Protein AF-A0A351IZ65-F1 (afdb_monomer_lite)

Structure (mmCIF, N/CA/C/O backbone):
data_AF-A0A351IZ65-F1
#
_entry.id   AF-A0A351IZ65-F1
#
loop_
_atom_site.group_PDB
_atom_site.id
_atom_site.type_symbol
_atom_site.label_atom_id
_atom_site.label_alt_id
_atom_site.label_comp_id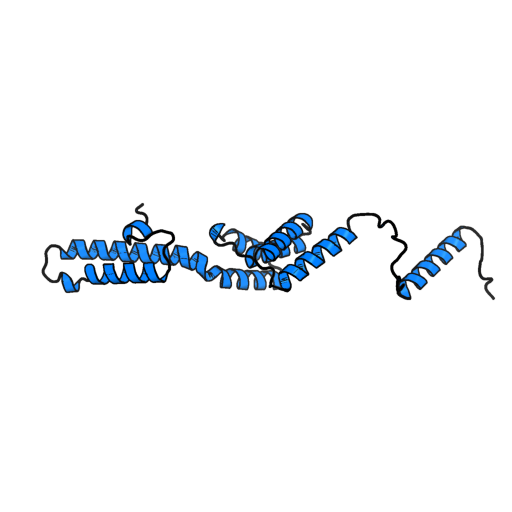
_atom_site.label_asym_id
_atom_site.label_entity_id
_atom_site.label_seq_id
_atom_site.pdbx_PDB_ins_code
_atom_site.Cartn_x
_atom_site.Cartn_y
_atom_site.Cartn_z
_atom_site.occupancy
_atom_site.B_iso_or_equiv
_atom_site.auth_seq_id
_atom_site.auth_comp_id
_atom_site.auth_asym_id
_atom_site.auth_atom_id
_atom_site.pdbx_PDB_model_num
ATOM 1 N N . MET A 1 1 ? -28.164 1.071 5.308 1.00 58.69 1 MET A N 1
ATOM 2 C CA . MET A 1 1 ? -26.928 0.943 6.106 1.00 58.69 1 MET A CA 1
ATOM 3 C C . MET A 1 1 ? -26.580 2.342 6.587 1.00 58.69 1 MET A C 1
ATOM 5 O O . MET A 1 1 ? -26.565 3.239 5.752 1.00 58.69 1 MET A O 1
ATOM 9 N N . LYS A 1 2 ? -26.486 2.576 7.900 1.00 72.94 2 LYS A N 1
ATOM 10 C CA . LYS A 1 2 ? -26.134 3.903 8.432 1.00 72.94 2 LYS A CA 1
ATOM 11 C C . LYS A 1 2 ? -24.621 4.066 8.311 1.00 72.94 2 LYS A C 1
ATOM 13 O O . LYS A 1 2 ? -23.901 3.125 8.615 1.00 72.94 2 LYS A O 1
ATOM 18 N N . ASP A 1 3 ? -24.169 5.223 7.850 1.00 84.38 3 ASP A N 1
ATOM 19 C CA . ASP A 1 3 ? -22.743 5.527 7.767 1.00 84.38 3 ASP A CA 1
ATOM 20 C C . ASP A 1 3 ? -22.138 5.605 9.187 1.00 84.38 3 ASP A C 1
ATOM 22 O O . ASP A 1 3 ? -22.638 6.383 10.010 1.00 84.38 3 ASP A O 1
ATOM 26 N N . PRO A 1 4 ? -21.102 4.810 9.514 1.00 86.69 4 PRO A N 1
ATOM 27 C CA . PRO A 1 4 ? -20.544 4.769 10.861 1.00 86.69 4 PRO A CA 1
ATOM 28 C C . PRO A 1 4 ? -19.899 6.100 11.281 1.00 86.69 4 PRO A C 1
ATOM 30 O O . PRO A 1 4 ? -19.959 6.458 12.461 1.00 86.69 4 PRO A O 1
ATOM 33 N N . TYR A 1 5 ? -19.372 6.891 10.338 1.00 88.31 5 TYR A N 1
ATOM 34 C CA . TYR A 1 5 ? -18.850 8.236 10.624 1.00 88.31 5 TYR A CA 1
ATOM 35 C C . TYR A 1 5 ? -19.972 9.186 11.054 1.00 88.31 5 TYR A C 1
ATOM 37 O O . TYR A 1 5 ? -19.851 9.896 12.057 1.00 88.31 5 TYR A O 1
ATOM 45 N N . SER A 1 6 ? -21.115 9.106 10.370 1.00 88.75 6 SER A N 1
ATOM 46 C CA . SER A 1 6 ? -22.331 9.841 10.724 1.00 88.75 6 SER A CA 1
ATOM 47 C C . SER A 1 6 ? -22.903 9.444 12.095 1.00 88.75 6 SER A C 1
ATOM 49 O O . SER A 1 6 ? -23.423 10.307 12.801 1.00 88.75 6 SER A O 1
ATOM 51 N N . ILE A 1 7 ? -22.784 8.175 12.519 1.00 89.62 7 ILE A N 1
ATOM 52 C CA . ILE A 1 7 ? -23.225 7.717 13.858 1.00 89.62 7 ILE A CA 1
ATOM 53 C C . ILE A 1 7 ? -22.379 8.352 14.969 1.00 89.62 7 ILE A C 1
ATOM 55 O O . ILE A 1 7 ? -22.912 8.765 16.001 1.00 89.62 7 ILE A O 1
ATOM 59 N N . LEU A 1 8 ? -21.067 8.449 14.754 1.00 88.25 8 LEU A N 1
ATOM 60 C CA . LEU A 1 8 ? -20.137 9.087 15.689 1.00 88.25 8 LEU A CA 1
ATOM 61 C C . LEU A 1 8 ? -20.136 10.621 15.584 1.00 88.25 8 LEU A C 1
ATOM 63 O O . LEU A 1 8 ? -19.574 11.286 16.453 1.00 88.25 8 LEU A O 1
ATOM 67 N N . GLY A 1 9 ? -20.779 11.184 14.556 1.00 88.88 9 GLY A N 1
ATOM 68 C CA . GLY A 1 9 ? -20.842 12.626 14.316 1.00 88.88 9 GLY A CA 1
ATOM 69 C C . GLY A 1 9 ? -19.500 13.225 13.897 1.00 88.88 9 GLY A C 1
ATOM 70 O O . GLY A 1 9 ? -19.220 14.382 14.203 1.00 88.88 9 GLY A O 1
ATOM 71 N N . VAL A 1 10 ? -18.654 12.432 13.240 1.00 90.50 10 VAL A N 1
ATOM 72 C CA . VAL A 1 10 ? -17.312 12.828 12.799 1.00 90.50 10 VAL A CA 1
ATOM 73 C C . VAL A 1 10 ? -17.220 12.789 11.279 1.00 90.50 10 VAL A C 1
ATOM 75 O O . VAL A 1 10 ? -17.935 12.039 10.623 1.00 90.50 10 VAL A O 1
ATOM 78 N N . SER A 1 11 ? -16.323 13.597 10.714 1.00 86.38 11 SER A N 1
ATOM 79 C CA . SER A 1 11 ? -16.009 13.516 9.285 1.00 86.38 11 SER A CA 1
ATOM 80 C C . SER A 1 11 ? -15.281 12.196 8.966 1.00 86.38 11 SER A C 1
ATOM 82 O O . SER A 1 11 ? -14.477 11.749 9.793 1.00 86.38 11 SER A O 1
ATOM 84 N N . PRO A 1 12 ? -15.469 11.606 7.769 1.00 79.94 12 PRO A N 1
ATOM 85 C CA . PRO A 1 12 ? -14.620 10.524 7.258 1.00 79.94 12 PRO A CA 1
ATOM 86 C C . PRO A 1 12 ? -13.117 10.845 7.318 1.00 79.94 12 PRO A C 1
ATOM 88 O O . PRO A 1 12 ? -12.299 9.958 7.585 1.00 79.94 12 PRO A O 1
ATOM 91 N N . ASP A 1 13 ? -12.775 12.127 7.165 1.00 78.50 13 ASP A N 1
ATOM 92 C CA . ASP A 1 13 ? -11.404 12.652 7.175 1.00 78.50 13 ASP A CA 1
ATOM 93 C C . ASP A 1 13 ? -10.865 12.969 8.586 1.00 78.50 13 ASP A C 1
ATOM 95 O O . ASP A 1 13 ? -9.735 13.432 8.730 1.00 78.50 13 ASP A O 1
ATOM 99 N N . ALA A 1 14 ? -11.656 12.768 9.649 1.00 83.88 14 ALA A N 1
ATOM 100 C CA . ALA A 1 14 ? -11.262 13.124 11.018 1.00 83.88 14 ALA A CA 1
ATOM 101 C C . ALA A 1 14 ? -10.028 12.332 11.492 1.00 83.88 14 ALA A C 1
ATOM 103 O O . ALA A 1 14 ? -9.863 11.174 11.125 1.00 83.88 14 ALA A O 1
ATOM 104 N N . SER A 1 15 ? -9.165 12.878 12.350 1.00 82.75 15 SER A N 1
ATOM 105 C CA . SER A 1 15 ? -8.007 12.110 12.841 1.00 82.75 15 SER A CA 1
ATOM 106 C C . SER A 1 15 ? -8.434 10.948 13.757 1.00 82.75 15 SER A C 1
ATOM 108 O O . SER A 1 15 ? -9.524 10.960 14.328 1.00 82.75 15 SER A O 1
ATOM 110 N N . ASP A 1 16 ? -7.587 9.929 13.939 1.00 81.56 16 ASP A N 1
ATOM 111 C CA . ASP A 1 16 ? -7.881 8.822 14.871 1.00 81.56 16 ASP A CA 1
ATOM 112 C C . ASP A 1 16 ? -8.098 9.300 16.312 1.00 81.56 16 ASP A C 1
ATOM 114 O O . ASP A 1 16 ? -8.866 8.697 17.071 1.00 81.56 16 ASP A O 1
ATOM 118 N N . GLU A 1 17 ? -7.445 10.398 16.695 1.00 83.19 17 GLU A N 1
ATOM 119 C CA . GLU A 1 17 ? -7.659 11.033 17.991 1.00 83.19 17 GLU A CA 1
ATOM 120 C C . GLU A 1 17 ? -9.056 11.641 18.105 1.00 83.19 17 GLU A C 1
ATOM 122 O O . GLU A 1 17 ? -9.702 11.488 19.146 1.00 83.19 17 GLU A O 1
ATOM 127 N N . ASP A 1 18 ? -9.543 12.287 17.046 1.00 87.88 18 ASP A N 1
ATOM 128 C CA . ASP A 1 18 ? -10.872 12.902 17.021 1.00 87.88 18 ASP A CA 1
ATOM 129 C C . ASP A 1 18 ? -11.971 11.843 17.092 1.00 87.88 18 ASP A C 1
ATOM 131 O O . ASP A 1 18 ? -12.928 11.996 17.853 1.00 87.88 18 ASP A O 1
ATOM 135 N N . ILE A 1 19 ? -11.792 10.714 16.399 1.00 89.31 19 ILE A N 1
ATOM 136 C CA . ILE A 1 19 ? -12.725 9.581 16.469 1.00 89.31 19 ILE A CA 1
ATOM 137 C C . ILE A 1 19 ? -12.755 8.985 17.878 1.00 89.31 19 ILE A C 1
ATOM 139 O O . ILE A 1 19 ? -13.831 8.755 18.433 1.00 89.31 19 ILE A O 1
ATOM 143 N N . LYS A 1 20 ? -11.589 8.799 18.512 1.00 89.12 20 LYS A N 1
ATOM 144 C CA . LYS A 1 20 ? -11.510 8.337 19.909 1.00 89.12 20 LYS A CA 1
ATOM 145 C C . LYS A 1 20 ? -12.145 9.327 20.886 1.00 89.12 20 LYS A C 1
ATOM 147 O O . LYS A 1 20 ? -12.800 8.901 21.839 1.00 89.12 20 LYS A O 1
ATOM 152 N N . LYS A 1 21 ? -11.965 10.635 20.680 1.00 92.69 21 LYS A N 1
ATOM 153 C CA . LYS A 1 21 ? -12.596 11.680 21.504 1.00 92.69 21 LYS A CA 1
ATOM 154 C C . LYS A 1 21 ? -14.117 11.660 21.358 1.00 92.69 21 LYS A C 1
ATOM 156 O O . LYS A 1 21 ? -14.805 11.647 22.379 1.00 92.69 21 LYS A O 1
ATOM 161 N N . ALA A 1 22 ? -14.630 11.601 20.130 1.00 92.50 22 ALA A N 1
ATOM 162 C CA . ALA A 1 22 ? -16.063 11.539 19.849 1.00 92.50 22 ALA A CA 1
ATOM 163 C C . ALA A 1 22 ? -16.707 10.288 20.464 1.00 92.50 22 ALA A C 1
ATOM 165 O O . ALA A 1 22 ? -17.699 10.396 21.187 1.00 92.50 22 ALA A O 1
ATOM 166 N N . TYR A 1 23 ? -16.079 9.121 20.287 1.00 93.06 23 TYR A N 1
ATOM 167 C CA . TYR A 1 23 ? -16.509 7.870 20.912 1.00 93.06 23 TYR A CA 1
ATOM 168 C C . TYR A 1 23 ? -16.588 7.987 22.440 1.00 93.06 23 TYR A C 1
ATOM 170 O O . TYR A 1 23 ? -17.621 7.685 23.033 1.00 93.06 23 TYR A O 1
ATOM 178 N N . ARG A 1 24 ? -15.536 8.497 23.098 1.00 91.44 24 ARG A N 1
ATOM 179 C CA . ARG A 1 24 ? -15.518 8.676 24.564 1.00 91.44 24 ARG A CA 1
ATOM 180 C C . ARG A 1 24 ? -16.598 9.644 25.049 1.00 91.44 24 ARG A C 1
ATOM 182 O O . ARG A 1 24 ? -17.201 9.405 26.095 1.00 91.44 24 ARG A O 1
ATOM 189 N N . ALA A 1 25 ? -16.845 10.723 24.308 1.00 92.12 25 ALA A N 1
ATOM 190 C CA . ALA A 1 25 ? -17.884 11.694 24.640 1.00 92.12 25 ALA A CA 1
ATOM 191 C C . ALA A 1 25 ? -19.287 11.071 24.558 1.00 92.12 25 ALA A C 1
ATOM 193 O O . ALA A 1 25 ? -20.094 11.239 25.475 1.00 92.12 25 ALA A O 1
ATOM 194 N N . LEU A 1 26 ? -19.555 10.303 23.500 1.00 90.44 26 LEU A N 1
ATOM 195 C CA . LEU A 1 26 ? -20.824 9.606 23.301 1.00 90.44 26 LEU A CA 1
ATOM 196 C C . LEU A 1 26 ? -21.015 8.462 24.307 1.00 90.44 26 LEU A C 1
ATOM 198 O O . LEU A 1 26 ? -22.081 8.362 24.911 1.00 90.44 26 LEU A O 1
ATOM 202 N N . ALA A 1 27 ? -19.976 7.673 24.581 1.00 89.19 27 ALA A N 1
ATOM 203 C CA . ALA A 1 27 ? -20.019 6.605 25.577 1.00 89.19 27 ALA A CA 1
ATOM 204 C C . ALA A 1 27 ? -20.299 7.146 26.988 1.00 89.19 27 ALA A C 1
ATOM 206 O O . ALA A 1 27 ? -21.115 6.592 27.720 1.00 89.19 27 ALA A O 1
ATOM 207 N N . LYS A 1 28 ? -19.694 8.279 27.367 1.00 89.25 2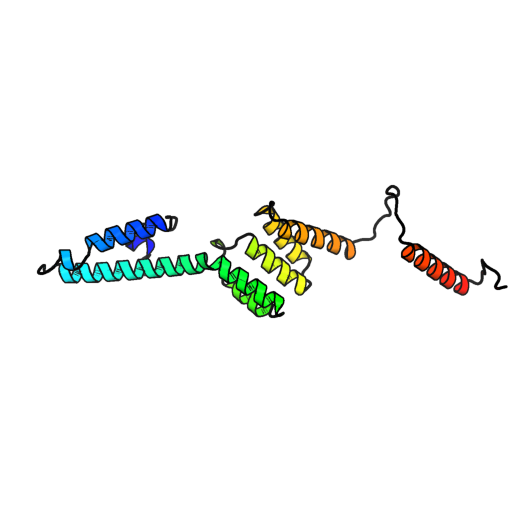8 LYS A N 1
ATOM 208 C CA . LYS A 1 28 ? -19.995 8.937 28.648 1.00 89.25 28 LYS A CA 1
ATOM 209 C C . LYS A 1 28 ? -21.438 9.446 28.706 1.00 89.25 28 LYS A C 1
ATOM 211 O O . LYS A 1 28 ? -22.051 9.410 29.770 1.00 89.25 28 LYS A O 1
ATOM 216 N N . LYS A 1 29 ? -21.978 9.919 27.579 1.00 86.56 29 LYS A N 1
ATOM 217 C CA . LYS A 1 29 ? -23.352 10.423 27.484 1.00 86.56 29 LYS A CA 1
ATOM 218 C C . LYS A 1 29 ? -24.379 9.305 27.647 1.00 86.56 29 LYS A C 1
ATOM 220 O O . LYS A 1 29 ? -25.304 9.480 28.427 1.00 86.56 29 LYS A O 1
ATOM 225 N N . TYR A 1 30 ? -24.187 8.174 26.968 1.00 86.88 30 TYR A N 1
ATOM 226 C CA . TYR A 1 30 ? -25.119 7.037 26.948 1.00 86.88 30 TYR A CA 1
ATOM 227 C C . TYR A 1 30 ? -24.771 5.921 27.949 1.00 86.88 30 TYR A C 1
ATOM 229 O O . TYR A 1 30 ? -25.280 4.809 27.838 1.00 86.88 30 TYR A O 1
ATOM 237 N N . HIS A 1 31 ? -23.897 6.186 28.924 1.00 82.12 31 HIS A N 1
ATOM 238 C CA . HIS A 1 31 ? -23.468 5.175 29.890 1.00 82.12 31 HIS A CA 1
ATOM 239 C C . HIS A 1 31 ? -24.663 4.648 30.713 1.00 82.12 31 HIS A C 1
ATOM 241 O O . HIS A 1 31 ? -25.422 5.464 31.242 1.00 82.12 31 HIS A O 1
ATOM 247 N N . PRO A 1 32 ? -24.823 3.320 30.892 1.00 79.25 32 PRO A N 1
ATOM 248 C CA . PRO A 1 32 ? -25.988 2.734 31.569 1.00 79.25 32 PRO A CA 1
ATOM 249 C C . PRO A 1 32 ? -26.163 3.215 33.016 1.00 79.25 32 PRO A C 1
ATOM 251 O O . PRO A 1 32 ? -27.283 3.274 33.519 1.00 79.25 32 PRO A O 1
ATOM 254 N N . ASP A 1 33 ? -25.075 3.622 33.675 1.00 83.12 33 ASP A N 1
ATOM 255 C CA . ASP A 1 33 ? -25.120 4.176 35.035 1.00 83.12 33 ASP A CA 1
ATOM 256 C C . ASP A 1 33 ? -25.845 5.535 35.108 1.00 83.12 33 ASP A C 1
ATOM 258 O O . ASP A 1 33 ? -26.510 5.814 36.100 1.00 83.12 33 ASP A O 1
ATOM 262 N N . ASN A 1 34 ? -25.832 6.333 34.029 1.00 79.81 34 ASN A N 1
ATOM 263 C CA . ASN A 1 34 ? -26.556 7.612 33.973 1.00 79.81 34 ASN A CA 1
ATOM 264 C C . ASN A 1 34 ? -28.080 7.435 33.823 1.00 79.81 34 ASN A C 1
ATOM 266 O O . ASN A 1 34 ? -28.824 8.398 33.997 1.00 79.81 34 ASN A O 1
ATOM 270 N N . TYR A 1 35 ? -28.549 6.229 33.479 1.00 78.88 35 TYR A N 1
ATOM 271 C CA . TYR A 1 35 ? -29.957 5.944 33.169 1.00 78.88 35 TYR A CA 1
ATOM 272 C C . TYR A 1 35 ? -30.570 4.860 34.065 1.00 78.88 35 TYR A C 1
ATOM 274 O O . TYR A 1 35 ? -31.641 4.329 33.759 1.00 78.88 35 TYR A O 1
ATOM 282 N N . ARG A 1 36 ? -29.930 4.537 35.196 1.00 73.94 36 ARG A N 1
ATOM 283 C CA . ARG A 1 36 ? -30.468 3.588 36.179 1.00 73.94 36 ARG A CA 1
ATOM 284 C C . ARG A 1 36 ? -31.843 4.037 36.681 1.00 73.94 36 ARG A C 1
ATOM 286 O O . ARG A 1 36 ? -31.979 5.103 37.269 1.00 73.94 36 ARG A O 1
ATOM 293 N N . GLY A 1 37 ? -32.859 3.202 36.454 1.00 72.88 37 GLY A N 1
ATOM 294 C CA . GLY A 1 37 ? -34.241 3.463 36.876 1.00 72.88 37 GLY A CA 1
ATOM 295 C C . GLY A 1 37 ? -35.024 4.430 35.978 1.00 72.88 37 GLY A C 1
ATOM 296 O O . GLY A 1 37 ? -36.119 4.838 36.352 1.00 72.88 37 GLY A O 1
ATOM 297 N N . ASN A 1 38 ? -34.493 4.798 34.807 1.00 77.75 38 ASN A N 1
ATOM 298 C CA . ASN A 1 38 ? -35.171 5.666 33.848 1.00 77.75 38 ASN A CA 1
ATOM 299 C C . ASN A 1 38 ? -35.791 4.824 32.710 1.00 77.75 38 ASN A C 1
ATOM 301 O O . ASN A 1 38 ? -35.089 3.975 32.159 1.00 77.75 38 ASN A O 1
ATOM 305 N N . PRO A 1 39 ? -37.052 5.062 32.295 1.00 76.38 39 PRO A N 1
ATOM 306 C CA . PRO A 1 39 ? -37.652 4.390 31.133 1.00 76.38 39 PRO A CA 1
ATOM 307 C C . PRO A 1 39 ? -36.875 4.609 29.822 1.00 76.38 39 PRO A C 1
ATOM 309 O O . PRO A 1 39 ? -37.028 3.842 28.880 1.00 76.38 39 PRO A O 1
ATOM 312 N N . LEU A 1 40 ? -35.999 5.618 29.759 1.00 78.88 40 LEU A N 1
ATOM 313 C CA . LEU A 1 40 ? -35.103 5.860 28.622 1.00 78.88 40 LEU A CA 1
ATOM 314 C C . LEU A 1 40 ? -33.834 4.982 28.623 1.00 78.88 40 LEU A C 1
ATOM 316 O O . LEU A 1 40 ? -33.022 5.091 27.704 1.00 78.88 40 LEU A O 1
ATOM 320 N N . GLY A 1 41 ? -33.641 4.128 29.634 1.00 78.94 41 GLY A N 1
ATOM 321 C CA . GLY A 1 41 ? -32.459 3.270 29.760 1.00 78.94 41 GLY A CA 1
ATOM 322 C C . GLY A 1 41 ? -32.304 2.259 28.622 1.00 78.94 41 GLY A C 1
ATOM 323 O O . GLY A 1 41 ? -31.187 2.040 28.157 1.00 78.94 41 GLY A O 1
ATOM 324 N N . GLU A 1 42 ? -33.407 1.701 28.115 1.00 81.12 42 GLU A N 1
ATOM 325 C CA . GLU A 1 42 ? -33.378 0.788 26.960 1.00 81.12 42 GLU A CA 1
ATOM 326 C C . GLU A 1 42 ? -32.883 1.496 25.693 1.00 81.12 42 GLU A C 1
ATOM 328 O O . GLU A 1 42 ? -31.996 0.999 25.001 1.00 81.12 42 GLU A O 1
ATOM 333 N N . LEU A 1 43 ? -33.368 2.716 25.450 1.00 83.44 43 LEU A N 1
ATOM 334 C CA . LEU A 1 43 ? -32.999 3.517 24.283 1.00 83.44 43 LEU A CA 1
ATOM 335 C C . LEU A 1 43 ? -31.545 4.012 24.360 1.00 83.44 43 LEU A C 1
ATOM 337 O O . LEU A 1 43 ? -30.854 4.106 23.344 1.00 83.44 43 LEU A O 1
ATOM 341 N N . ALA A 1 44 ? -31.047 4.291 25.569 1.00 83.25 44 ALA A N 1
ATOM 342 C CA . ALA A 1 44 ? -29.634 4.589 25.794 1.00 83.25 44 ALA A CA 1
ATOM 343 C C . ALA A 1 44 ? -28.736 3.372 25.509 1.00 83.25 44 ALA A C 1
ATOM 345 O O . ALA A 1 44 ? -27.655 3.534 24.941 1.00 83.25 44 ALA A O 1
ATOM 346 N N . ASN A 1 45 ? -29.192 2.163 25.847 1.00 85.94 45 ASN A N 1
ATOM 347 C CA . ASN A 1 45 ? -28.458 0.927 25.586 1.00 85.94 45 ASN A CA 1
ATOM 348 C C . ASN A 1 45 ? -28.380 0.612 24.082 1.00 85.94 45 ASN A C 1
ATOM 350 O O . ASN A 1 45 ? -27.292 0.340 23.575 1.00 85.94 45 ASN A O 1
ATOM 354 N N . GLU A 1 46 ? -29.488 0.739 23.343 1.00 87.88 46 GLU A N 1
ATOM 355 C CA . GLU A 1 46 ? -29.477 0.623 21.874 1.00 87.88 46 GLU A CA 1
ATOM 356 C C . GLU A 1 46 ? -28.523 1.636 21.234 1.00 87.88 46 GLU A C 1
ATOM 358 O O . GLU A 1 46 ? -27.713 1.284 20.377 1.00 87.88 46 GLU A O 1
ATOM 363 N N . LYS A 1 47 ? -28.559 2.897 21.686 1.00 87.00 47 LYS A N 1
ATOM 364 C CA . LYS A 1 47 ? -27.646 3.933 21.187 1.00 87.00 47 LYS A CA 1
ATOM 365 C C . LYS A 1 47 ? -26.188 3.599 21.467 1.00 87.00 47 LYS A C 1
ATOM 367 O O . LYS A 1 47 ? -25.353 3.772 20.584 1.00 87.00 47 LYS A O 1
ATOM 372 N N . MET A 1 48 ? -25.880 3.101 22.662 1.00 88.06 48 MET A N 1
ATOM 373 C CA . MET A 1 48 ? -24.534 2.652 23.011 1.00 88.06 48 MET A CA 1
ATOM 374 C C . MET A 1 48 ? -24.074 1.501 22.105 1.00 88.06 48 MET A C 1
ATOM 376 O O . MET A 1 48 ? -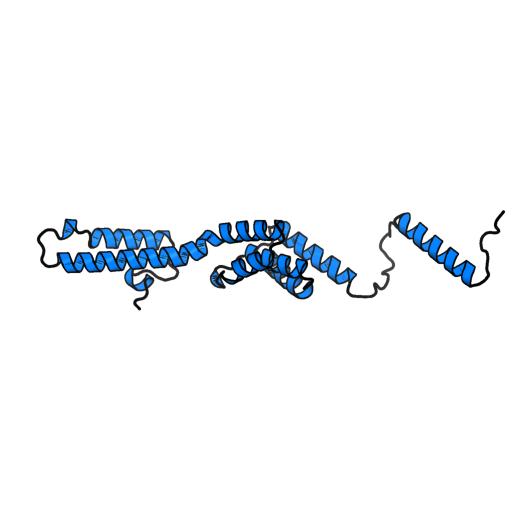22.938 1.514 21.635 1.00 88.06 48 MET A O 1
ATOM 380 N N . GLN A 1 49 ? -24.948 0.534 21.814 1.00 89.56 49 GLN A N 1
ATOM 381 C CA . GLN A 1 49 ? -24.634 -0.551 20.882 1.00 89.56 49 GLN A CA 1
ATOM 382 C C . GLN A 1 49 ? -24.349 -0.029 19.468 1.00 89.56 49 GLN A C 1
ATOM 384 O O . GLN A 1 49 ? -23.345 -0.434 18.882 1.00 89.56 49 GLN A O 1
ATOM 389 N N . GLU A 1 50 ? -25.156 0.905 18.947 1.00 90.94 50 GLU A N 1
ATOM 390 C CA . GLU A 1 50 ? -24.904 1.550 17.646 1.00 90.94 50 GLU A CA 1
ATOM 391 C C . GLU A 1 50 ? -23.542 2.270 17.624 1.00 90.94 50 GLU A C 1
ATOM 393 O O . GLU A 1 50 ? -22.792 2.143 16.658 1.00 90.94 50 GLU A O 1
ATOM 398 N N . ILE A 1 51 ? -23.200 3.003 18.690 1.00 91.56 51 ILE A N 1
ATOM 399 C CA . ILE A 1 51 ? -21.928 3.736 18.806 1.00 91.56 51 ILE A CA 1
ATOM 400 C C . ILE A 1 51 ? -20.735 2.773 18.822 1.00 91.56 51 ILE A C 1
ATOM 402 O O . ILE A 1 51 ? -19.741 3.021 18.137 1.00 91.56 51 ILE A O 1
ATOM 406 N N . ASN A 1 52 ? -20.831 1.679 19.581 1.00 90.69 52 ASN A N 1
ATOM 407 C CA . ASN A 1 52 ? -19.777 0.667 19.658 1.00 90.69 52 ASN A CA 1
ATOM 408 C C . ASN A 1 52 ? -19.566 -0.011 18.302 1.00 90.69 52 ASN A C 1
ATOM 410 O O . ASN A 1 52 ? -18.433 -0.103 17.838 1.00 90.69 52 ASN A O 1
ATOM 414 N N . GLN A 1 53 ? -20.651 -0.413 17.631 1.00 91.38 53 GLN A N 1
ATOM 415 C CA . GLN A 1 53 ? -20.578 -1.014 16.297 1.00 91.38 53 GLN A CA 1
ATOM 416 C C . GLN A 1 53 ? -19.954 -0.057 15.277 1.00 91.38 53 GLN A C 1
ATOM 418 O O . GLN A 1 53 ? -19.058 -0.460 14.539 1.00 91.38 53 GLN A O 1
ATOM 423 N N . ALA A 1 54 ? -20.369 1.213 15.274 1.00 90.75 54 ALA A N 1
ATOM 424 C CA . ALA A 1 54 ? -19.812 2.222 14.378 1.00 90.75 54 ALA A CA 1
ATOM 425 C C . ALA A 1 54 ? -18.316 2.458 14.628 1.00 90.75 54 ALA A C 1
ATOM 427 O O . ALA A 1 54 ? -17.534 2.552 13.683 1.00 90.75 54 ALA A O 1
ATOM 428 N N . TYR A 1 55 ? -17.898 2.526 15.895 1.00 89.94 55 TYR A N 1
ATOM 429 C CA . TYR A 1 55 ? -16.490 2.688 16.250 1.00 89.94 55 TYR A CA 1
ATOM 430 C C . TYR A 1 55 ? -15.654 1.479 15.828 1.00 89.94 55 TYR A C 1
ATOM 432 O O . TYR A 1 55 ? -14.592 1.664 15.235 1.00 89.94 55 TYR A O 1
ATOM 440 N N . ASP A 1 56 ? -16.141 0.261 16.062 1.00 88.00 56 ASP A N 1
ATOM 441 C CA . ASP A 1 56 ? -15.465 -0.968 15.640 1.00 88.00 56 ASP A CA 1
ATOM 442 C C . ASP A 1 56 ? -15.361 -1.070 14.114 1.00 88.00 56 ASP A C 1
ATOM 444 O O . ASP A 1 56 ? -14.336 -1.503 13.587 1.00 88.00 56 ASP A O 1
ATOM 448 N N . GLU A 1 57 ? -16.396 -0.653 13.384 1.00 87.75 57 GLU A N 1
ATOM 449 C CA . GLU A 1 57 ? -16.401 -0.637 11.922 1.00 87.75 57 GLU A CA 1
ATOM 450 C C . GLU A 1 57 ? -15.396 0.381 11.372 1.00 87.75 57 GLU A C 1
ATOM 452 O O . GLU A 1 57 ? -14.569 0.028 10.531 1.00 87.75 57 GLU A O 1
ATOM 457 N N . ILE A 1 58 ? -15.359 1.600 11.920 1.00 85.38 58 ILE A N 1
ATOM 458 C CA . ILE A 1 58 ? -14.330 2.592 11.574 1.00 85.38 58 ILE A CA 1
ATOM 459 C C . ILE A 1 58 ? -12.941 2.083 11.935 1.00 85.38 58 ILE A C 1
ATOM 461 O O . ILE A 1 58 ? -12.018 2.225 11.137 1.00 85.38 58 ILE A O 1
ATOM 465 N N . GLN A 1 59 ? -12.763 1.492 13.117 1.00 82.94 59 GLN A N 1
ATOM 466 C CA . GLN A 1 59 ? -11.480 0.927 13.513 1.00 82.94 59 GLN A CA 1
ATOM 467 C C . GLN A 1 59 ? -11.065 -0.190 12.563 1.00 82.94 59 GLN A C 1
ATOM 469 O O . GLN A 1 59 ? -9.897 -0.233 12.214 1.00 82.94 59 GLN A O 1
ATOM 474 N N . LYS A 1 60 ? -11.966 -1.045 12.070 1.00 78.69 60 LYS A N 1
ATOM 475 C CA . LYS A 1 60 ? -11.647 -2.048 11.036 1.00 78.69 60 LYS A CA 1
ATOM 476 C C . LYS A 1 60 ? -11.278 -1.408 9.704 1.00 78.69 60 LYS A C 1
ATOM 478 O O . LYS A 1 60 ? -10.266 -1.787 9.130 1.00 78.69 60 LYS A O 1
ATOM 483 N N . ILE A 1 61 ? -12.035 -0.415 9.242 1.00 77.12 61 ILE A N 1
ATOM 484 C CA . ILE A 1 61 ? -11.745 0.321 7.999 1.00 77.12 61 ILE A CA 1
ATOM 485 C C . ILE A 1 61 ? -10.369 0.996 8.088 1.00 77.12 61 ILE A C 1
ATOM 487 O O . ILE A 1 61 ? -9.577 0.944 7.148 1.00 77.12 61 ILE A O 1
ATOM 491 N N . ARG A 1 62 ? -10.057 1.593 9.241 1.00 74.50 62 ARG A N 1
ATOM 492 C CA . ARG A 1 62 ? -8.801 2.309 9.472 1.00 74.50 62 ARG A CA 1
ATOM 493 C C . ARG A 1 62 ? -7.634 1.410 9.819 1.00 74.50 62 ARG A C 1
ATOM 495 O O . ARG A 1 62 ? -6.543 1.689 9.359 1.00 74.50 62 ARG A O 1
ATOM 502 N N . SER A 1 63 ? -7.833 0.326 10.559 1.00 60.22 63 SER A N 1
ATOM 503 C CA . SER A 1 63 ? -6.790 -0.670 10.851 1.00 60.22 63 SER A CA 1
ATOM 504 C C . SER A 1 63 ? -6.476 -1.539 9.637 1.00 60.22 63 SER A C 1
ATOM 506 O O . SER A 1 63 ? -5.311 -1.860 9.432 1.00 60.22 63 SER A O 1
ATOM 508 N N . ALA A 1 64 ? -7.448 -1.799 8.756 1.00 53.84 64 ALA A N 1
ATOM 509 C CA . ALA A 1 64 ? -7.178 -2.323 7.418 1.00 53.84 64 ALA A CA 1
ATOM 510 C C . ALA A 1 64 ? -6.282 -1.373 6.594 1.00 53.84 64 ALA A C 1
ATOM 512 O O . ALA A 1 64 ? -5.546 -1.833 5.727 1.00 53.84 64 ALA A O 1
ATOM 513 N N . GLY A 1 65 ? -6.287 -0.066 6.896 1.00 48.16 65 GLY A N 1
ATOM 514 C CA . GLY A 1 65 ? -5.309 0.901 6.380 1.00 48.16 65 GLY A CA 1
ATOM 515 C C . GLY A 1 65 ? -4.058 1.115 7.232 1.00 48.16 65 GLY A C 1
ATOM 516 O O . GLY A 1 65 ? -3.021 1.502 6.699 1.00 48.16 65 GLY A O 1
ATOM 517 N N . GLY A 1 66 ? -4.130 0.847 8.534 1.00 47.47 66 GLY A N 1
ATOM 518 C CA . GLY A 1 66 ? -3.078 1.069 9.527 1.00 47.47 66 GLY A CA 1
ATOM 519 C C . GLY A 1 66 ? -2.083 -0.083 9.646 1.00 47.47 66 GLY A C 1
ATOM 520 O O . GLY A 1 66 ? -0.960 0.136 10.086 1.00 47.47 66 GLY A O 1
ATOM 521 N N . ASP A 1 67 ? -2.444 -1.282 9.182 1.00 57.00 67 ASP A N 1
ATOM 522 C CA . ASP A 1 67 ? -1.504 -2.391 8.987 1.00 57.00 67 ASP A CA 1
ATOM 523 C C . ASP A 1 67 ? -0.885 -2.390 7.580 1.00 57.00 67 ASP A C 1
ATOM 525 O O . ASP A 1 67 ? -0.336 -3.387 7.128 1.00 57.00 67 ASP A O 1
ATOM 529 N N . THR A 1 68 ? -0.926 -1.274 6.846 1.00 62.28 68 THR A N 1
ATOM 530 C CA . THR A 1 68 ? -0.189 -1.178 5.575 1.00 62.28 68 THR A CA 1
ATOM 531 C C . THR A 1 68 ? 1.296 -1.495 5.777 1.00 62.28 68 THR A C 1
ATOM 533 O O . THR A 1 68 ? 1.877 -2.228 4.984 1.00 62.28 68 THR A O 1
ATOM 536 N N . GLY A 1 69 ? 1.896 -1.062 6.892 1.00 66.56 69 GLY A N 1
ATOM 537 C CA . GLY A 1 69 ? 3.272 -1.420 7.256 1.00 66.56 69 GLY A CA 1
ATOM 538 C C . GLY A 1 69 ? 3.506 -2.930 7.436 1.00 66.56 69 GLY A C 1
ATOM 539 O O . GLY A 1 69 ? 4.512 -3.457 6.948 1.00 66.56 69 GLY A O 1
ATOM 540 N N . GLY A 1 70 ? 2.584 -3.651 8.085 1.00 78.88 70 GLY A N 1
ATOM 541 C CA . GLY A 1 70 ? 2.675 -5.106 8.249 1.00 78.88 70 GLY A CA 1
ATOM 542 C C . GLY A 1 70 ? 2.380 -5.863 6.955 1.00 78.88 70 GLY A C 1
ATOM 543 O O . GLY A 1 70 ? 3.087 -6.819 6.630 1.00 78.88 70 GLY A O 1
ATOM 544 N N . VAL A 1 71 ? 1.430 -5.376 6.154 1.00 84.19 71 VAL A N 1
ATOM 545 C CA . VAL A 1 71 ? 1.135 -5.842 4.790 1.00 84.19 71 VAL A CA 1
ATOM 546 C C . VAL A 1 71 ? 2.392 -5.755 3.919 1.00 84.19 71 VAL A C 1
ATOM 548 O O . VAL A 1 71 ? 2.788 -6.754 3.321 1.00 84.19 71 VAL A O 1
ATOM 551 N N . TYR A 1 72 ? 3.094 -4.618 3.907 1.00 87.50 72 TYR A N 1
ATOM 552 C CA . TYR A 1 72 ? 4.337 -4.460 3.141 1.00 87.50 72 TYR A CA 1
ATOM 553 C C . TYR A 1 72 ? 5.468 -5.345 3.664 1.00 87.50 72 TYR A C 1
ATOM 555 O O . TYR A 1 72 ? 6.186 -5.964 2.878 1.00 87.50 72 TYR A O 1
ATOM 563 N N . THR A 1 73 ? 5.596 -5.472 4.985 1.00 88.25 73 THR A N 1
ATOM 564 C CA . THR A 1 73 ? 6.589 -6.364 5.602 1.00 88.25 73 THR A CA 1
ATOM 565 C C . THR A 1 73 ? 6.348 -7.813 5.180 1.00 88.25 73 THR A C 1
ATOM 567 O O . THR A 1 73 ? 7.265 -8.497 4.725 1.00 88.25 73 THR A O 1
ATOM 570 N N . ARG A 1 74 ? 5.093 -8.264 5.233 1.00 88.69 7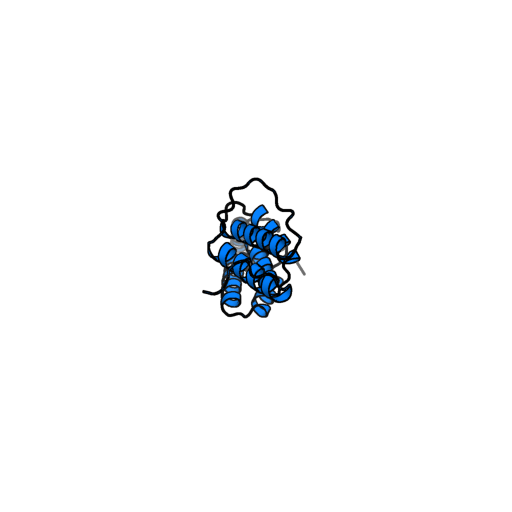4 ARG A N 1
ATOM 571 C CA . ARG A 1 74 ? 4.694 -9.603 4.804 1.00 88.69 74 ARG A CA 1
ATOM 572 C C . ARG A 1 74 ? 4.879 -9.802 3.300 1.00 88.69 74 ARG A C 1
ATOM 574 O O . ARG A 1 74 ? 5.361 -10.858 2.896 1.00 88.69 74 ARG A O 1
ATOM 581 N N . ALA A 1 75 ? 4.566 -8.799 2.478 1.00 90.88 75 ALA A N 1
ATOM 582 C CA . ALA A 1 75 ? 4.826 -8.824 1.040 1.00 90.88 75 ALA A CA 1
ATOM 583 C C . ALA A 1 75 ? 6.324 -9.011 0.742 1.00 90.88 75 ALA A C 1
ATOM 585 O O . ALA A 1 75 ? 6.679 -9.882 -0.051 1.00 90.88 75 ALA A O 1
ATOM 586 N N . ARG A 1 76 ? 7.215 -8.284 1.436 1.00 91.31 76 ARG A N 1
ATOM 587 C CA . ARG A 1 76 ? 8.676 -8.450 1.311 1.00 91.31 76 ARG A CA 1
ATOM 588 C C . ARG A 1 76 ? 9.125 -9.873 1.658 1.00 91.31 76 ARG A C 1
ATOM 590 O O . ARG A 1 76 ? 9.909 -10.459 0.914 1.00 91.31 76 ARG A O 1
ATOM 597 N N . THR A 1 77 ? 8.607 -10.459 2.738 1.00 91.88 77 THR A N 1
ATOM 598 C CA . THR A 1 77 ? 8.915 -11.851 3.118 1.00 91.88 77 THR A CA 1
ATOM 599 C C . THR A 1 77 ? 8.416 -12.861 2.076 1.00 91.88 77 THR A C 1
ATOM 601 O O . THR A 1 77 ? 9.116 -13.818 1.735 1.00 91.88 77 THR A O 1
ATOM 604 N N . LEU A 1 78 ? 7.220 -12.649 1.520 1.00 92.38 78 LEU A N 1
ATOM 605 C CA . LEU A 1 78 ? 6.678 -13.495 0.451 1.00 92.38 78 LEU A CA 1
ATOM 606 C C . LEU A 1 78 ? 7.530 -13.414 -0.823 1.00 92.38 78 LEU A C 1
ATOM 608 O O . LEU A 1 78 ? 7.784 -14.434 -1.458 1.00 92.38 78 LEU A O 1
ATOM 612 N N . MET A 1 79 ? 8.052 -12.234 -1.155 1.00 91.25 79 MET A N 1
ATOM 613 C CA . MET A 1 79 ? 8.973 -12.069 -2.281 1.00 91.25 79 MET A CA 1
ATOM 614 C C . MET A 1 79 ? 10.311 -12.777 -2.051 1.00 91.25 79 MET A C 1
ATOM 616 O O . MET A 1 79 ? 10.793 -13.460 -2.948 1.00 91.25 79 MET A O 1
ATOM 620 N N . GLN A 1 80 ? 10.883 -12.680 -0.846 1.00 88.88 80 GLN A N 1
ATOM 621 C CA . GLN A 1 80 ? 12.122 -13.390 -0.490 1.00 88.88 80 GLN A CA 1
ATOM 622 C C . GLN A 1 80 ? 11.974 -14.915 -0.563 1.00 88.88 80 GLN A C 1
ATOM 624 O O . GLN A 1 80 ? 12.935 -15.613 -0.866 1.00 88.88 80 GLN A O 1
ATOM 629 N N . SER A 1 81 ? 10.770 -15.430 -0.317 1.00 92.50 81 SER A N 1
ATOM 630 C CA . SER A 1 81 ? 10.451 -16.857 -0.448 1.00 92.50 81 SER A CA 1
ATOM 631 C C . SER A 1 81 ? 10.020 -17.270 -1.864 1.00 92.50 81 SER A C 1
ATOM 633 O O . SER A 1 81 ? 9.656 -18.425 -2.071 1.00 92.50 81 SER A O 1
ATOM 635 N N . GLY A 1 82 ? 10.047 -16.355 -2.842 1.00 90.69 82 GLY A N 1
ATOM 636 C CA . GLY A 1 82 ? 9.668 -16.619 -4.237 1.00 90.69 82 GLY A CA 1
ATOM 637 C C . GLY A 1 82 ? 8.157 -16.718 -4.487 1.00 90.69 82 GLY A C 1
ATOM 638 O O . GLY A 1 82 ? 7.727 -16.988 -5.607 1.00 90.69 82 GLY A O 1
ATOM 639 N N . ARG A 1 83 ? 7.317 -16.466 -3.477 1.00 93.69 83 ARG A N 1
ATOM 640 C CA . ARG A 1 83 ? 5.848 -16.576 -3.544 1.00 93.69 83 ARG A CA 1
ATOM 641 C C . ARG A 1 83 ? 5.219 -15.286 -4.077 1.00 93.69 83 ARG A C 1
ATOM 643 O O . ARG A 1 83 ? 4.401 -14.643 -3.419 1.00 93.69 83 ARG A O 1
ATOM 650 N N . LEU A 1 84 ? 5.606 -14.903 -5.294 1.00 92.06 84 LEU A N 1
ATOM 651 C CA . LEU A 1 84 ? 5.241 -13.616 -5.902 1.00 92.06 84 LEU A CA 1
ATOM 652 C C . LEU A 1 84 ? 3.732 -13.446 -6.126 1.00 92.06 84 LEU A C 1
ATOM 654 O O . LEU A 1 84 ? 3.221 -12.340 -5.983 1.00 92.06 84 LEU A O 1
ATOM 658 N N . GLY A 1 85 ? 3.009 -14.522 -6.453 1.00 92.31 85 GLY A N 1
ATOM 659 C CA . GLY A 1 85 ? 1.554 -14.460 -6.655 1.00 92.31 85 GLY A CA 1
ATOM 660 C C . GLY A 1 85 ? 0.787 -14.106 -5.377 1.00 92.31 85 GLY A C 1
ATOM 661 O O . GLY A 1 85 ? -0.154 -13.315 -5.406 1.00 92.31 85 GLY A O 1
ATOM 662 N N . GLU A 1 86 ? 1.227 -14.630 -4.232 1.00 91.31 86 GLU A N 1
ATOM 663 C CA . GLU A 1 86 ? 0.617 -14.311 -2.938 1.00 91.31 86 GLU A CA 1
ATOM 664 C C . GLU A 1 86 ? 0.966 -12.900 -2.476 1.00 91.31 86 GLU A C 1
ATOM 666 O O . GLU A 1 86 ? 0.102 -12.200 -1.948 1.00 91.31 86 GLU A O 1
ATOM 671 N N . ALA A 1 87 ? 2.210 -12.467 -2.711 1.00 91.94 87 ALA A N 1
ATOM 672 C CA . ALA A 1 87 ? 2.619 -11.089 -2.458 1.00 91.94 87 ALA A CA 1
ATOM 673 C C . ALA A 1 87 ? 1.763 -10.107 -3.269 1.00 91.94 87 ALA A C 1
ATOM 675 O O . ALA A 1 87 ? 1.293 -9.111 -2.729 1.00 91.94 87 ALA A O 1
ATOM 676 N N . GLU A 1 88 ? 1.511 -10.412 -4.543 1.00 91.31 88 GLU A N 1
ATOM 677 C CA . GLU A 1 88 ? 0.667 -9.580 -5.393 1.00 91.31 88 GLU A CA 1
ATOM 678 C C . GLU A 1 88 ? -0.780 -9.539 -4.909 1.00 91.31 88 GLU A C 1
ATOM 680 O O . GLU A 1 88 ? -1.332 -8.454 -4.750 1.00 91.31 88 GLU A O 1
ATOM 685 N N . THR A 1 89 ? -1.358 -10.704 -4.606 1.00 91.12 89 THR A N 1
ATOM 686 C CA . THR A 1 89 ? -2.728 -10.795 -4.091 1.00 91.12 89 THR A CA 1
ATOM 687 C C . THR A 1 89 ? -2.867 -9.918 -2.853 1.00 91.12 89 THR A C 1
ATOM 689 O O . THR A 1 89 ? -3.788 -9.117 -2.754 1.00 91.12 89 THR A O 1
ATOM 692 N N . LEU A 1 90 ? -1.916 -10.001 -1.924 1.00 89.31 90 LEU A N 1
ATOM 693 C CA . LEU A 1 90 ? -1.910 -9.206 -0.702 1.00 89.31 90 LEU A CA 1
ATOM 694 C C . LEU A 1 90 ? -1.822 -7.692 -0.978 1.00 89.31 90 LEU A C 1
ATOM 696 O O . LEU A 1 90 ? -2.479 -6.913 -0.291 1.00 89.31 90 LEU A O 1
ATOM 700 N N . LEU A 1 91 ? -1.076 -7.275 -2.003 1.00 89.12 91 LEU A N 1
ATOM 701 C CA . LEU A 1 91 ? -0.996 -5.875 -2.429 1.00 89.12 91 LEU A CA 1
ATOM 702 C C . LEU A 1 91 ? -2.253 -5.393 -3.170 1.00 89.12 91 LEU A C 1
ATOM 704 O O . LEU A 1 91 ? -2.592 -4.216 -3.062 1.00 89.12 91 LEU A O 1
ATOM 708 N N . ASP A 1 92 ? -2.958 -6.261 -3.893 1.00 88.69 92 ASP A N 1
ATOM 709 C CA . ASP A 1 92 ? -4.168 -5.895 -4.645 1.00 88.69 92 ASP A CA 1
ATOM 710 C C . ASP A 1 92 ? -5.367 -5.604 -3.739 1.00 88.69 92 ASP A C 1
ATOM 712 O O . ASP A 1 92 ? -6.227 -4.795 -4.086 1.00 88.69 92 ASP A O 1
ATOM 716 N N . HIS A 1 93 ? -5.389 -6.193 -2.541 1.00 85.50 93 HIS A N 1
ATOM 717 C CA . HIS A 1 93 ? -6.387 -5.877 -1.517 1.00 85.50 93 HIS A CA 1
ATOM 718 C C . HIS A 1 93 ? -6.172 -4.491 -0.883 1.00 85.50 93 HIS A C 1
ATOM 720 O O . HIS A 1 93 ? -7.057 -3.991 -0.188 1.00 85.50 93 HIS A O 1
ATOM 726 N N . VAL A 1 94 ? -5.023 -3.845 -1.120 1.00 83.31 94 VAL A N 1
ATOM 727 C CA . VAL A 1 94 ? -4.750 -2.496 -0.611 1.00 83.31 94 VAL A CA 1
ATOM 728 C C . VAL A 1 94 ? -5.523 -1.467 -1.437 1.00 83.31 94 VAL A C 1
ATOM 730 O O . VAL A 1 94 ? -5.321 -1.309 -2.648 1.00 83.31 94 VAL A O 1
ATOM 733 N N . SER A 1 95 ? -6.403 -0.731 -0.755 1.00 76.81 95 SER A N 1
ATOM 734 C CA . SER A 1 95 ? -7.224 0.313 -1.370 1.00 76.81 95 SER A CA 1
ATOM 735 C C . SER A 1 95 ? -6.371 1.445 -1.958 1.00 76.81 95 SER A C 1
ATOM 737 O O . SER A 1 95 ? -5.274 1.732 -1.480 1.00 76.81 95 SER A O 1
ATOM 739 N N . ALA A 1 96 ? -6.875 2.118 -2.999 1.00 76.81 96 ALA A N 1
ATOM 740 C CA . ALA A 1 96 ? -6.129 3.154 -3.719 1.00 76.81 96 ALA A CA 1
ATOM 741 C C . ALA A 1 96 ? -5.675 4.326 -2.829 1.00 76.81 96 ALA A C 1
ATOM 743 O O . ALA A 1 96 ? -4.604 4.881 -3.057 1.00 76.81 96 ALA A O 1
ATOM 744 N N . THR A 1 97 ? -6.452 4.668 -1.798 1.00 73.00 97 THR A N 1
ATOM 745 C CA . THR A 1 97 ? -6.139 5.742 -0.842 1.00 73.00 97 THR A CA 1
ATOM 746 C C . THR A 1 97 ? -5.027 5.369 0.139 1.00 73.00 97 THR A C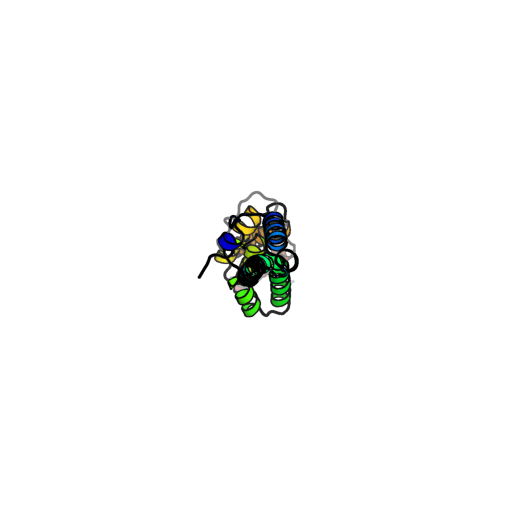 1
ATOM 748 O O . THR A 1 97 ? -4.420 6.251 0.736 1.00 73.00 97 THR A O 1
ATOM 751 N N . MET A 1 98 ? -4.729 4.076 0.288 1.00 73.06 98 MET A N 1
ATOM 752 C CA . MET A 1 98 ? -3.723 3.542 1.214 1.00 73.06 98 MET A CA 1
ATOM 753 C C . MET A 1 98 ? -2.393 3.200 0.521 1.00 73.06 98 MET A C 1
ATOM 755 O O . MET A 1 98 ? -1.451 2.748 1.174 1.00 73.06 98 MET A O 1
ATOM 759 N N . ARG A 1 99 ? -2.294 3.403 -0.801 1.00 85.06 99 ARG A N 1
ATOM 760 C CA . ARG A 1 99 ? -1.087 3.099 -1.585 1.00 85.06 99 ARG A CA 1
ATOM 761 C C . ARG A 1 99 ? -0.005 4.142 -1.324 1.00 85.06 99 ARG A C 1
ATOM 763 O O . ARG A 1 99 ? -0.075 5.268 -1.809 1.00 85.06 99 ARG A O 1
ATOM 770 N N . THR A 1 100 ? 1.014 3.743 -0.574 1.00 88.62 100 THR A N 1
ATOM 771 C CA . THR A 1 100 ? 2.197 4.562 -0.273 1.00 88.62 100 THR A CA 1
ATOM 772 C C . THR A 1 100 ? 3.339 4.275 -1.254 1.00 88.62 100 THR A C 1
ATOM 774 O O . THR A 1 100 ? 3.214 3.428 -2.139 1.00 88.62 100 THR A O 1
ATOM 777 N N . ALA A 1 101 ? 4.478 4.964 -1.108 1.00 90.38 101 ALA A N 1
ATOM 778 C CA . ALA A 1 101 ? 5.659 4.759 -1.964 1.00 90.38 101 ALA A CA 1
ATOM 779 C C . ALA A 1 101 ? 6.160 3.312 -1.932 1.00 90.38 101 ALA A C 1
ATOM 781 O O . ALA A 1 101 ? 6.556 2.765 -2.960 1.00 90.38 101 ALA A O 1
ATOM 782 N N . GLU A 1 102 ? 6.033 2.677 -0.770 1.00 90.12 102 GLU A N 1
ATOM 783 C CA . GLU A 1 102 ? 6.369 1.276 -0.548 1.00 90.12 102 GLU A CA 1
ATOM 784 C C . GLU A 1 102 ? 5.508 0.334 -1.406 1.00 90.12 102 GLU A C 1
ATOM 786 O O . GLU A 1 102 ? 6.034 -0.596 -2.011 1.00 90.12 102 GLU A O 1
ATOM 791 N N . TRP A 1 103 ? 4.202 0.600 -1.544 1.00 92.56 103 TRP A N 1
ATOM 792 C CA . TRP A 1 103 ? 3.315 -0.218 -2.383 1.00 92.56 103 TRP A CA 1
ATOM 793 C C . TRP A 1 103 ? 3.768 -0.217 -3.848 1.00 92.56 103 TRP A C 1
ATOM 795 O O . TRP A 1 103 ? 3.901 -1.279 -4.459 1.00 92.56 103 TRP A O 1
ATOM 805 N N . TYR A 1 104 ? 4.062 0.969 -4.396 1.00 93.56 104 TYR A N 1
ATOM 806 C CA . TYR A 1 104 ? 4.538 1.110 -5.776 1.00 93.56 104 TYR A CA 1
ATOM 807 C C . TYR A 1 104 ? 5.893 0.433 -5.968 1.00 93.56 104 TYR A C 1
ATOM 809 O O . TYR A 1 104 ? 6.097 -0.268 -6.955 1.00 93.56 104 TYR A O 1
ATOM 817 N N . PHE A 1 105 ? 6.802 0.573 -5.003 1.00 93.88 105 PHE A N 1
ATOM 818 C CA . PHE A 1 105 ? 8.090 -0.108 -5.043 1.00 93.88 105 PHE A CA 1
ATOM 819 C C . PHE A 1 105 ? 7.946 -1.637 -5.082 1.00 93.88 105 PHE A C 1
ATOM 821 O O . PHE A 1 105 ? 8.574 -2.297 -5.913 1.00 93.88 105 PHE A O 1
ATOM 828 N N . LEU A 1 106 ? 7.089 -2.209 -4.231 1.00 93.69 106 LEU A N 1
ATOM 829 C CA . LEU A 1 106 ? 6.861 -3.655 -4.181 1.00 93.69 106 LEU A CA 1
ATOM 830 C C . LEU A 1 106 ? 6.191 -4.178 -5.458 1.00 93.69 106 LEU A C 1
ATOM 832 O O . LEU A 1 106 ? 6.628 -5.197 -5.996 1.00 93.69 106 LEU A O 1
ATOM 836 N N . LYS A 1 107 ? 5.197 -3.462 -6.001 1.00 94.56 107 LYS A N 1
ATOM 837 C CA . LYS A 1 107 ? 4.601 -3.785 -7.309 1.00 94.56 107 LYS A CA 1
ATOM 838 C C . LYS A 1 107 ? 5.626 -3.713 -8.441 1.00 94.56 107 LYS A C 1
ATOM 840 O O . LYS A 1 107 ? 5.689 -4.635 -9.250 1.00 94.56 107 LYS A O 1
ATOM 845 N N . GLY A 1 108 ? 6.475 -2.684 -8.451 1.00 92.94 108 GLY A N 1
ATOM 846 C CA . GLY A 1 108 ? 7.576 -2.549 -9.407 1.00 92.94 108 GLY A CA 1
ATOM 847 C C . GLY A 1 108 ? 8.541 -3.728 -9.351 1.00 92.94 108 GLY A C 1
ATOM 848 O O . GLY A 1 108 ? 8.895 -4.296 -10.382 1.00 92.94 108 GLY A O 1
ATOM 849 N N . ARG A 1 109 ? 8.896 -4.172 -8.143 1.00 92.50 109 ARG A N 1
ATOM 850 C CA . ARG A 1 109 ? 9.726 -5.362 -7.959 1.00 92.50 109 ARG A CA 1
ATOM 851 C C . ARG A 1 109 ? 9.055 -6.645 -8.441 1.00 92.50 109 ARG A C 1
ATOM 853 O O . ARG A 1 109 ? 9.713 -7.438 -9.100 1.00 92.50 109 ARG A O 1
ATOM 860 N N . ILE A 1 110 ? 7.773 -6.859 -8.151 1.00 93.06 110 ILE A N 1
ATOM 861 C CA . ILE A 1 110 ? 7.044 -8.038 -8.651 1.00 93.06 110 ILE A CA 1
ATOM 862 C C . ILE A 1 110 ? 6.997 -8.029 -10.186 1.00 93.06 110 ILE A C 1
ATOM 864 O O . ILE A 1 110 ? 7.234 -9.062 -10.812 1.00 93.06 110 ILE A O 1
ATOM 868 N N . ALA A 1 111 ? 6.748 -6.868 -10.799 1.00 92.12 111 ALA A N 1
ATOM 869 C CA . ALA A 1 111 ? 6.768 -6.705 -12.251 1.00 92.12 111 ALA A CA 1
ATOM 870 C C . ALA A 1 111 ? 8.159 -6.994 -12.844 1.00 92.12 111 ALA A C 1
ATOM 872 O O . ALA A 1 111 ? 8.261 -7.667 -13.870 1.00 92.12 111 ALA A O 1
ATOM 873 N N . GLN A 1 112 ? 9.229 -6.562 -12.169 1.00 89.50 112 GLN A N 1
ATOM 874 C CA . GLN A 1 112 ? 10.611 -6.848 -12.558 1.00 89.50 112 GLN A CA 1
ATOM 875 C C . GLN A 1 112 ? 10.913 -8.354 -12.556 1.00 89.50 112 GLN A C 1
ATOM 877 O O . GLN A 1 112 ? 11.466 -8.851 -13.534 1.00 89.50 112 GLN A O 1
ATOM 882 N N . GLU A 1 113 ? 10.527 -9.085 -11.505 1.00 88.25 113 GLU A N 1
ATOM 883 C CA . GLU A 1 113 ? 10.727 -10.546 -11.431 1.00 88.25 113 GLU 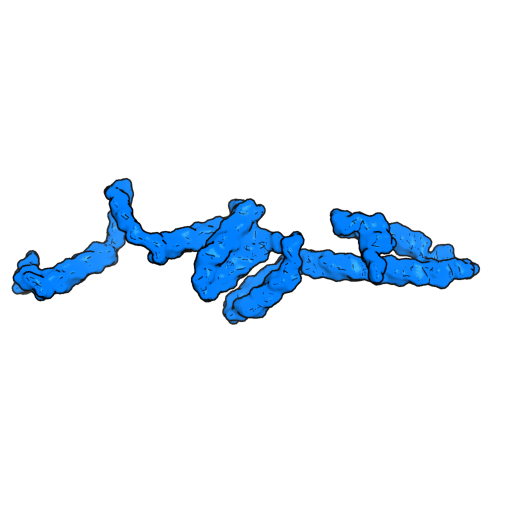A CA 1
ATOM 884 C C . GLU A 1 113 ? 9.947 -11.296 -12.528 1.00 88.25 113 GLU A C 1
ATOM 886 O O . GLU A 1 113 ? 10.350 -12.370 -12.967 1.00 88.25 113 GLU A O 1
ATOM 891 N N . ARG A 1 114 ? 8.838 -10.720 -13.010 1.00 88.44 114 ARG A N 1
ATOM 892 C CA . ARG A 1 114 ? 8.041 -11.260 -14.126 1.00 88.44 114 ARG A CA 1
ATOM 893 C C . ARG A 1 114 ? 8.555 -10.860 -15.511 1.00 88.44 114 ARG A C 1
ATOM 895 O O . ARG A 1 114 ? 8.027 -11.343 -16.507 1.00 88.44 114 ARG A O 1
ATOM 902 N N . GLY A 1 115 ? 9.556 -9.983 -15.589 1.00 88.31 115 GLY A N 1
ATOM 903 C CA . GLY A 1 115 ? 10.101 -9.472 -16.850 1.00 88.31 115 GLY A CA 1
ATOM 904 C C . GLY A 1 115 ? 9.324 -8.301 -17.466 1.00 88.31 115 GLY A C 1
ATOM 905 O O . GLY A 1 115 ? 9.631 -7.882 -18.582 1.00 88.31 115 GLY A O 1
ATOM 906 N N . TYR A 1 116 ? 8.356 -7.715 -16.756 1.00 89.94 116 TYR A N 1
ATOM 907 C CA . TYR A 1 116 ? 7.611 -6.533 -17.207 1.00 89.94 116 TYR A CA 1
ATOM 908 C C . TYR A 1 116 ? 8.385 -5.239 -16.906 1.00 89.94 116 TYR A C 1
ATOM 910 O O . TYR A 1 116 ? 7.961 -4.399 -16.112 1.00 89.94 116 TYR A O 1
ATOM 918 N N . PHE A 1 117 ? 9.548 -5.064 -17.542 1.00 87.06 117 PHE A N 1
ATOM 919 C CA . PHE A 1 117 ? 10.479 -3.965 -17.241 1.00 87.06 117 PHE A CA 1
ATOM 920 C C . PHE A 1 117 ? 9.902 -2.565 -17.490 1.00 87.06 117 PHE A C 1
ATOM 922 O O . PHE A 1 117 ? 10.184 -1.645 -16.725 1.00 87.06 117 PHE A O 1
ATOM 929 N N . ALA A 1 118 ? 9.088 -2.396 -18.535 1.00 86.25 118 ALA A N 1
ATOM 930 C CA . ALA A 1 118 ? 8.473 -1.107 -18.850 1.00 86.25 118 ALA A CA 1
ATOM 931 C C . ALA A 1 118 ? 7.469 -0.672 -17.767 1.00 86.25 118 ALA A C 1
ATOM 933 O O . ALA A 1 118 ? 7.476 0.481 -17.340 1.00 86.25 118 ALA A O 1
ATOM 934 N N . GLU A 1 119 ? 6.647 -1.607 -17.283 1.00 89.81 119 GLU A N 1
ATOM 935 C CA . GLU A 1 119 ? 5.692 -1.355 -16.201 1.00 89.81 119 GLU A CA 1
ATOM 936 C C . GLU A 1 119 ? 6.424 -1.126 -14.870 1.00 89.81 119 GLU A C 1
ATOM 938 O O . GLU A 1 119 ? 6.144 -0.164 -14.152 1.00 89.81 119 GLU A O 1
ATOM 943 N N . ALA A 1 120 ? 7.442 -1.948 -14.588 1.00 92.19 120 ALA A N 1
ATOM 944 C CA . ALA A 1 120 ? 8.295 -1.808 -13.413 1.00 92.19 120 ALA A CA 1
ATOM 945 C C . ALA A 1 120 ? 8.963 -0.424 -13.340 1.00 92.19 120 ALA A C 1
ATOM 947 O O . ALA A 1 120 ? 8.972 0.198 -12.278 1.00 92.19 120 ALA A O 1
ATOM 948 N N . ALA A 1 121 ? 9.470 0.095 -14.464 1.00 90.94 121 ALA A N 1
ATOM 949 C CA . ALA A 1 121 ? 10.072 1.426 -14.528 1.00 90.94 121 ALA A CA 1
ATOM 950 C C . ALA A 1 121 ? 9.076 2.535 -14.145 1.00 90.94 121 ALA A C 1
ATOM 952 O O . ALA A 1 121 ? 9.434 3.440 -13.389 1.00 90.94 121 ALA A O 1
ATOM 953 N N . GLY A 1 122 ? 7.823 2.439 -14.603 1.00 92.81 122 GLY A N 1
ATOM 954 C CA . GLY A 1 122 ? 6.758 3.369 -14.216 1.00 92.81 122 GLY A CA 1
ATOM 955 C C . GLY A 1 122 ? 6.478 3.338 -12.712 1.00 92.81 122 GLY A C 1
ATOM 956 O O . GLY A 1 122 ? 6.402 4.389 -12.071 1.00 92.81 122 GLY A O 1
ATOM 957 N N . TYR A 1 123 ? 6.409 2.141 -12.125 1.00 94.31 123 TYR A N 1
ATOM 958 C CA . TYR A 1 123 ? 6.222 1.982 -10.684 1.00 94.31 123 TYR A CA 1
ATOM 959 C C . TYR A 1 123 ? 7.385 2.561 -9.867 1.00 94.31 123 TYR A C 1
ATOM 961 O O . TYR A 1 123 ? 7.151 3.319 -8.922 1.00 94.31 123 TYR A O 1
ATOM 969 N N . PHE A 1 124 ? 8.637 2.298 -10.244 1.00 94.00 124 PHE A N 1
ATOM 970 C CA . PHE A 1 124 ? 9.784 2.878 -9.538 1.00 94.00 124 PHE A CA 1
ATOM 971 C C . PHE A 1 124 ? 9.879 4.396 -9.699 1.00 94.00 124 PHE A C 1
ATOM 973 O O . PHE A 1 124 ? 10.271 5.081 -8.755 1.00 94.00 124 PHE A O 1
ATOM 980 N N . ASP A 1 125 ? 9.478 4.943 -10.849 1.00 92.69 125 ASP A N 1
ATOM 981 C CA . ASP A 1 125 ? 9.387 6.390 -11.028 1.00 92.69 125 ASP A CA 1
ATOM 982 C C . ASP A 1 125 ? 8.344 7.016 -10.093 1.00 92.69 125 ASP A C 1
ATOM 984 O O . ASP A 1 125 ? 8.647 7.996 -9.410 1.00 92.69 125 ASP A O 1
ATOM 988 N N . THR A 1 126 ? 7.147 6.423 -9.998 1.00 93.56 126 THR A N 1
ATOM 989 C CA . THR A 1 126 ? 6.126 6.881 -9.041 1.00 93.56 126 THR A CA 1
ATOM 990 C C . THR A 1 126 ? 6.622 6.799 -7.598 1.00 93.56 126 THR A C 1
ATOM 992 O O . THR A 1 126 ? 6.486 7.775 -6.863 1.00 93.56 126 THR A O 1
ATOM 995 N N . ALA A 1 127 ? 7.269 5.696 -7.204 1.00 93.88 127 ALA A N 1
ATOM 996 C CA . ALA A 1 127 ? 7.802 5.518 -5.855 1.00 93.88 127 ALA A CA 1
ATOM 997 C C . ALA A 1 127 ? 8.870 6.572 -5.513 1.00 93.88 127 ALA A C 1
ATOM 999 O O . ALA A 1 127 ? 8.777 7.224 -4.474 1.00 93.88 127 ALA A O 1
ATOM 1000 N N . ALA A 1 128 ? 9.832 6.802 -6.414 1.00 92.62 128 ALA A N 1
ATOM 1001 C CA . ALA A 1 128 ? 10.899 7.785 -6.221 1.00 92.62 128 ALA A CA 1
ATOM 1002 C C . ALA A 1 128 ? 10.394 9.239 -6.238 1.00 92.62 128 ALA A C 1
ATOM 1004 O O . ALA A 1 128 ? 10.994 10.103 -5.605 1.00 92.62 128 ALA A O 1
ATOM 1005 N N . ARG A 1 129 ? 9.295 9.532 -6.948 1.00 91.75 129 ARG A N 1
ATOM 1006 C CA . ARG A 1 129 ? 8.646 10.853 -6.891 1.00 91.75 129 ARG A CA 1
ATOM 1007 C C . ARG A 1 129 ? 7.945 11.104 -5.563 1.00 91.75 129 ARG A C 1
ATOM 1009 O O . ARG A 1 129 ? 7.928 12.244 -5.111 1.00 91.75 129 ARG A O 1
ATOM 1016 N N . MET A 1 130 ? 7.351 10.071 -4.968 1.00 89.81 130 MET A N 1
ATOM 1017 C CA . MET A 1 130 ? 6.659 10.208 -3.685 1.00 89.81 130 MET A CA 1
ATOM 1018 C C . MET A 1 130 ? 7.626 10.265 -2.503 1.00 89.81 130 MET A C 1
ATOM 1020 O O . MET A 1 130 ? 7.377 11.012 -1.563 1.00 89.81 130 MET A O 1
ATOM 1024 N N . ASP A 1 131 ? 8.729 9.517 -2.559 1.00 90.00 131 ASP A N 1
ATOM 1025 C CA . ASP A 1 131 ? 9.793 9.572 -1.558 1.00 90.00 131 ASP A CA 1
ATOM 1026 C C . ASP A 1 131 ? 11.176 9.632 -2.233 1.00 90.00 131 ASP A C 1
ATOM 1028 O O . ASP A 1 131 ? 11.800 8.596 -2.496 1.00 90.00 131 ASP A O 1
ATOM 1032 N N . PRO A 1 132 ? 11.669 10.848 -2.530 1.00 88.31 132 PRO A N 1
ATOM 1033 C CA . PRO A 1 132 ? 12.971 11.041 -3.162 1.00 88.31 132 PRO A CA 1
ATOM 1034 C C . PRO A 1 132 ? 14.148 10.858 -2.194 1.00 88.31 132 PRO A C 1
ATOM 1036 O O . PRO A 1 132 ? 15.290 10.748 -2.641 1.00 88.31 132 PRO A O 1
ATOM 1039 N N . LEU A 1 133 ? 13.903 10.848 -0.879 1.00 89.50 133 LEU A N 1
ATOM 1040 C CA . LEU A 1 133 ? 14.948 10.698 0.137 1.00 89.50 133 LEU A CA 1
ATOM 1041 C C . LEU A 1 133 ? 15.361 9.232 0.306 1.00 89.50 133 LEU A C 1
ATOM 1043 O O . LEU A 1 133 ? 16.481 8.946 0.742 1.00 89.50 133 LEU A O 1
ATOM 1047 N N . ASN A 1 134 ? 14.485 8.299 -0.066 1.00 91.44 134 ASN A N 1
ATOM 1048 C CA . ASN A 1 134 ? 14.769 6.881 0.027 1.00 91.44 134 ASN A CA 1
ATOM 1049 C C . ASN A 1 134 ? 15.742 6.409 -1.071 1.00 91.44 134 ASN A C 1
ATOM 1051 O O . ASN A 1 134 ? 15.461 6.422 -2.277 1.00 91.44 134 ASN A O 1
ATOM 1055 N N . ARG A 1 135 ? 16.913 5.938 -0.630 1.00 90.50 135 ARG A N 1
ATOM 1056 C CA . ARG A 1 135 ? 17.972 5.426 -1.510 1.00 90.50 135 ARG A CA 1
ATOM 1057 C C . ARG A 1 135 ? 17.582 4.137 -2.236 1.00 90.50 135 ARG A C 1
ATOM 1059 O O . ARG A 1 135 ? 18.055 3.910 -3.344 1.00 90.50 135 ARG A O 1
ATOM 1066 N N . GLU A 1 136 ? 16.690 3.330 -1.665 1.00 90.56 136 GLU A N 1
ATOM 1067 C CA . GLU A 1 136 ? 16.232 2.079 -2.286 1.00 90.56 136 GLU A CA 1
ATOM 1068 C C . GLU A 1 136 ? 15.461 2.348 -3.585 1.00 90.56 136 GLU A C 1
ATOM 1070 O O . GLU A 1 136 ? 15.702 1.713 -4.613 1.00 90.56 136 GLU A O 1
ATOM 1075 N N . TYR A 1 137 ? 14.562 3.336 -3.569 1.00 93.12 137 TYR A N 1
ATOM 1076 C CA . TYR A 1 137 ? 13.709 3.655 -4.717 1.00 93.12 137 TYR A CA 1
ATOM 1077 C C . TYR A 1 137 ? 14.510 4.293 -5.848 1.00 93.12 137 TYR A C 1
ATOM 1079 O O . TYR A 1 137 ? 14.345 3.939 -7.017 1.00 93.12 137 TYR A O 1
ATOM 1087 N N . THR A 1 138 ? 15.421 5.200 -5.495 1.00 89.38 138 THR A N 1
ATOM 1088 C CA . THR A 1 138 ? 16.325 5.842 -6.457 1.00 89.38 138 THR A CA 1
ATOM 1089 C C . THR A 1 138 ? 17.276 4.828 -7.093 1.00 89.38 138 THR A C 1
ATOM 1091 O O . THR A 1 138 ? 17.436 4.832 -8.316 1.00 89.38 138 THR A O 1
ATOM 1094 N N . HIS A 1 139 ? 17.827 3.897 -6.310 1.00 91.56 139 HIS A N 1
ATOM 1095 C CA . HIS A 1 139 ? 18.653 2.808 -6.829 1.00 91.56 139 HIS A CA 1
ATOM 1096 C C . HIS A 1 139 ? 17.867 1.864 -7.756 1.00 91.56 139 HIS A C 1
ATOM 1098 O O . HIS A 1 139 ? 18.344 1.524 -8.844 1.00 91.56 139 HIS A O 1
ATOM 1104 N N . ALA A 1 140 ? 16.647 1.466 -7.379 1.00 90.00 140 ALA A N 1
ATOM 1105 C CA . ALA A 1 140 ? 15.805 0.608 -8.216 1.00 90.00 140 ALA A CA 1
ATOM 1106 C C . ALA A 1 140 ? 15.442 1.273 -9.553 1.00 90.00 140 ALA A C 1
ATOM 1108 O O . ALA A 1 140 ? 15.566 0.648 -10.609 1.00 90.00 140 ALA A O 1
ATOM 1109 N N . LYS A 1 141 ? 15.102 2.568 -9.529 1.00 89.69 141 LYS A N 1
ATOM 1110 C CA . LYS A 1 141 ? 14.875 3.379 -10.734 1.00 89.69 141 LYS A CA 1
ATOM 1111 C C . LYS A 1 141 ? 16.118 3.424 -11.632 1.00 89.69 141 LYS A C 1
ATOM 1113 O O . LYS A 1 141 ? 16.020 3.155 -12.828 1.00 89.69 141 LYS A O 1
ATOM 1118 N N . GLN A 1 142 ? 17.295 3.702 -11.067 1.00 87.50 142 GLN A N 1
ATOM 1119 C CA . GLN A 1 142 ? 18.554 3.753 -11.820 1.00 87.50 142 GLN A CA 1
ATOM 1120 C C . GLN A 1 142 ? 18.905 2.402 -12.461 1.00 87.50 142 GLN A C 1
ATOM 1122 O O . GLN A 1 142 ? 19.337 2.345 -13.618 1.00 87.50 142 GLN A O 1
ATOM 1127 N N . THR A 1 143 ? 18.687 1.312 -11.725 1.00 87.50 143 THR A N 1
ATOM 1128 C CA . THR A 1 143 ? 18.895 -0.054 -12.217 1.00 87.50 143 THR A CA 1
ATOM 1129 C C . THR A 1 143 ? 17.998 -0.336 -13.422 1.00 87.50 143 THR A C 1
ATOM 1131 O O . THR A 1 143 ? 18.470 -0.877 -14.423 1.00 87.50 143 THR A O 1
ATOM 1134 N N . MET A 1 144 ? 16.729 0.089 -13.382 1.00 83.12 144 MET A N 1
ATOM 1135 C CA . MET A 1 144 ? 15.814 -0.100 -14.512 1.00 83.12 144 MET A CA 1
ATOM 1136 C C . MET A 1 144 ? 16.237 0.685 -15.751 1.00 83.12 144 MET A C 1
ATOM 1138 O O . MET A 1 144 ? 16.275 0.098 -16.829 1.00 83.12 144 MET A O 1
ATOM 1142 N N . TYR A 1 145 ? 16.624 1.960 -15.625 1.00 79.62 145 TYR A N 1
ATOM 1143 C CA . TYR A 1 145 ? 17.104 2.731 -16.785 1.00 79.62 145 TYR A CA 1
ATOM 1144 C C . TYR A 1 145 ? 18.356 2.123 -17.412 1.00 79.62 145 TYR A C 1
ATOM 1146 O O . TYR A 1 145 ? 18.486 2.063 -18.634 1.00 79.62 145 TYR A O 1
ATOM 1154 N N . THR A 1 146 ? 19.269 1.633 -16.574 1.00 78.81 146 THR A N 1
ATOM 1155 C CA . THR A 1 146 ? 20.500 0.994 -17.050 1.00 78.81 146 THR A CA 1
ATOM 1156 C C . THR A 1 146 ? 20.187 -0.299 -17.807 1.00 78.81 146 THR A C 1
ATOM 1158 O O . THR A 1 146 ? 20.757 -0.541 -18.870 1.00 78.81 146 THR A O 1
ATOM 1161 N N . ASN A 1 147 ? 19.239 -1.100 -17.309 1.00 69.69 147 ASN A N 1
ATOM 1162 C CA . ASN A 1 147 ? 18.789 -2.325 -17.972 1.00 69.69 147 ASN A CA 1
ATOM 1163 C C . ASN A 1 147 ? 17.994 -2.052 -19.256 1.00 69.69 147 ASN A C 1
ATOM 1165 O O . ASN A 1 147 ? 18.167 -2.772 -20.239 1.00 69.69 147 ASN A O 1
ATOM 1169 N N . GLN A 1 148 ? 17.185 -0.992 -19.291 1.00 63.53 148 GLN A N 1
ATOM 1170 C CA . GLN A 1 148 ? 16.465 -0.570 -20.493 1.00 63.53 148 GLN A CA 1
ATOM 1171 C C . GLN A 1 148 ? 17.438 -0.168 -21.611 1.00 63.53 148 GLN A C 1
ATOM 1173 O O . GLN A 1 148 ? 17.262 -0.593 -22.749 1.00 63.53 148 GLN A O 1
ATOM 1178 N N . ASN A 1 149 ? 18.531 0.526 -21.279 1.00 59.75 149 ASN A N 1
ATOM 1179 C CA . ASN A 1 149 ? 19.615 0.832 -22.222 1.00 59.75 149 ASN A CA 1
ATOM 1180 C C . ASN A 1 149 ? 20.460 -0.388 -22.626 1.00 59.75 149 ASN A C 1
ATOM 1182 O O . ASN A 1 149 ? 21.265 -0.295 -23.550 1.00 59.75 149 ASN A O 1
ATOM 1186 N N . ARG A 1 150 ? 20.317 -1.524 -21.934 1.00 57.22 150 ARG A N 1
ATOM 1187 C CA . ARG A 1 150 ? 21.003 -2.778 -22.277 1.00 57.22 150 ARG A CA 1
ATOM 1188 C C . ARG A 1 150 ? 20.204 -3.627 -23.272 1.00 57.22 150 ARG A C 1
ATOM 1190 O O . ARG A 1 150 ? 20.804 -4.414 -23.991 1.00 57.22 150 ARG A O 1
ATOM 1197 N N . TYR A 1 151 ? 18.882 -3.447 -23.321 1.00 49.62 151 TYR A N 1
ATOM 1198 C CA . TYR A 1 151 ? 17.971 -4.131 -24.252 1.00 49.62 151 TYR A CA 1
ATOM 1199 C C . TYR A 1 151 ? 17.431 -3.226 -25.373 1.00 49.62 151 TYR A C 1
ATOM 1201 O O . TYR A 1 151 ? 16.899 -3.727 -26.361 1.00 49.62 151 TYR A O 1
ATOM 1209 N N . GLY A 1 152 ? 17.579 -1.906 -25.251 1.00 49.72 152 GLY A N 1
ATOM 1210 C CA . GLY A 1 152 ? 17.160 -0.923 -26.242 1.00 49.72 152 GLY A CA 1
ATOM 1211 C C . GLY A 1 152 ? 18.339 -0.136 -26.800 1.00 49.72 152 GLY A C 1
ATOM 1212 O O . GLY A 1 152 ? 18.788 0.826 -26.186 1.00 49.72 152 GLY A O 1
ATOM 1213 N N . GLY A 1 153 ? 18.767 -0.495 -28.009 1.00 40.47 153 GLY A N 1
ATOM 1214 C CA . GLY A 1 153 ? 19.426 0.447 -28.909 1.00 40.47 153 GLY A CA 1
ATOM 1215 C C . GLY A 1 153 ? 20.934 0.277 -29.063 1.00 40.47 153 GLY A C 1
ATOM 1216 O O . GLY A 1 153 ? 21.710 0.351 -28.114 1.00 40.47 153 GLY A O 1
ATOM 1217 N N . TYR A 1 154 ? 21.325 0.116 -30.327 1.00 40.12 154 TYR A N 1
ATOM 1218 C CA . TYR A 1 154 ? 22.646 0.409 -30.870 1.00 40.12 154 TYR A CA 1
ATOM 1219 C C . TYR A 1 154 ? 23.222 1.654 -30.179 1.00 40.12 154 TYR A C 1
ATOM 1221 O O . TYR A 1 154 ? 22.661 2.741 -30.304 1.00 40.12 154 TYR A O 1
ATOM 1229 N N . ARG A 1 155 ? 24.317 1.508 -29.427 1.00 46.12 155 ARG A N 1
ATOM 1230 C CA . ARG A 1 155 ? 25.081 2.662 -28.945 1.00 46.12 155 ARG A CA 1
ATOM 1231 C C . ARG A 1 155 ? 25.796 3.259 -30.161 1.00 46.12 155 ARG A C 1
ATOM 1233 O O . ARG A 1 155 ? 26.718 2.606 -30.648 1.00 46.12 155 ARG A O 1
ATOM 1240 N N . PRO A 1 156 ? 25.454 4.460 -30.668 1.00 40.84 156 PRO A N 1
ATOM 1241 C CA . PRO A 1 156 ? 26.436 5.193 -31.444 1.00 40.84 156 PRO A CA 1
ATOM 1242 C C . PRO A 1 156 ? 27.575 5.496 -30.472 1.00 40.84 156 PRO A C 1
ATOM 1244 O O . PRO A 1 156 ? 27.364 6.106 -29.421 1.00 40.84 156 PRO A O 1
ATOM 1247 N N . ALA A 1 157 ? 28.758 4.967 -30.769 1.00 38.72 157 ALA A N 1
ATOM 1248 C CA . ALA A 1 157 ? 29.966 5.282 -30.031 1.00 38.72 157 ALA A CA 1
ATOM 1249 C C . ALA A 1 157 ? 30.118 6.809 -30.002 1.00 38.72 157 ALA A C 1
ATOM 1251 O O . ALA A 1 157 ? 30.337 7.433 -31.037 1.00 38.72 157 ALA A O 1
ATOM 1252 N N . ASN A 1 158 ? 29.936 7.411 -28.826 1.00 40.44 158 ASN A N 1
ATOM 1253 C CA . ASN A 1 158 ? 30.317 8.796 -28.617 1.00 40.44 158 ASN A CA 1
ATOM 1254 C C . ASN A 1 158 ? 31.842 8.805 -28.385 1.00 40.44 158 ASN A C 1
ATOM 1256 O O . ASN A 1 158 ? 32.291 8.020 -27.544 1.00 40.44 158 ASN A O 1
ATOM 1260 N N . PRO A 1 159 ? 32.647 9.616 -29.095 1.00 47.84 159 PRO A N 1
ATOM 1261 C CA . PRO A 1 159 ? 34.099 9.411 -29.161 1.00 47.84 159 PRO A CA 1
ATOM 1262 C C . PRO A 1 159 ? 34.894 9.805 -27.904 1.00 47.84 159 PRO A C 1
ATOM 1264 O O . PRO A 1 159 ? 36.088 9.541 -27.855 1.00 47.84 159 PRO A O 1
ATOM 1267 N N . ASP A 1 160 ? 34.279 10.421 -26.889 1.00 49.34 160 ASP A N 1
ATOM 1268 C CA . ASP A 1 160 ? 35.024 11.317 -25.984 1.00 49.34 160 ASP A CA 1
ATOM 1269 C C . ASP A 1 160 ? 34.966 11.008 -24.481 1.00 49.34 160 ASP A C 1
ATOM 1271 O O . ASP A 1 160 ? 35.066 11.912 -23.654 1.00 49.34 160 ASP A O 1
ATOM 1275 N N . VAL A 1 161 ? 34.871 9.743 -24.066 1.00 43.88 161 VAL A N 1
ATOM 1276 C CA . VAL A 1 161 ? 35.104 9.407 -22.647 1.00 43.88 161 VAL A CA 1
ATOM 1277 C C . VAL A 1 161 ? 35.945 8.154 -22.492 1.00 43.88 161 VAL A C 1
ATOM 1279 O O . VAL A 1 161 ? 35.421 7.054 -22.395 1.00 43.88 161 VAL A O 1
ATOM 1282 N N . ASN A 1 162 ? 37.266 8.360 -22.470 1.00 49.28 162 ASN A N 1
ATOM 1283 C CA . ASN A 1 162 ? 38.248 7.644 -21.647 1.00 49.28 162 ASN A CA 1
ATOM 1284 C C . ASN A 1 162 ? 37.821 6.216 -21.249 1.00 49.28 162 ASN A C 1
ATOM 1286 O O . ASN A 1 162 ? 37.615 5.902 -20.073 1.00 49.28 162 ASN A O 1
ATOM 1290 N N . ALA A 1 163 ? 37.623 5.375 -22.267 1.00 49.78 163 ALA A N 1
ATOM 1291 C CA . ALA A 1 163 ? 37.235 3.992 -22.105 1.00 49.78 163 ALA A CA 1
ATOM 1292 C C . ALA A 1 163 ? 38.436 3.272 -21.508 1.00 49.78 163 ALA A C 1
ATOM 1294 O O . ALA A 1 163 ? 39.379 2.895 -22.203 1.00 49.78 163 ALA A O 1
ATOM 1295 N N . GLN A 1 164 ? 38.403 3.100 -20.192 1.00 51.00 164 GLN A N 1
ATOM 1296 C CA . GLN A 1 164 ? 39.108 2.013 -19.538 1.00 51.00 164 GLN A CA 1
ATOM 1297 C C . GLN A 1 164 ? 38.528 0.719 -20.112 1.00 51.00 164 GLN A C 1
ATOM 1299 O O . GLN A 1 164 ? 37.597 0.137 -19.560 1.00 51.00 164 GLN A O 1
ATOM 1304 N N . CYS A 1 165 ? 39.035 0.321 -21.280 1.00 52.31 165 CYS A N 1
ATOM 1305 C CA . CYS A 1 165 ? 38.838 -1.005 -21.826 1.00 52.31 165 CYS A CA 1
ATOM 1306 C C . CYS A 1 165 ? 39.335 -1.970 -20.756 1.00 52.31 165 CYS A C 1
ATOM 1308 O O . CYS A 1 165 ? 40.520 -1.974 -20.410 1.00 52.31 165 CYS A O 1
ATOM 1310 N N . SER A 1 166 ? 38.420 -2.755 -20.193 1.00 60.88 166 SER A N 1
ATOM 1311 C CA . SER A 1 166 ? 38.813 -3.889 -19.372 1.00 60.88 166 SER A CA 1
ATOM 1312 C C . SER A 1 166 ? 39.741 -4.757 -20.217 1.00 60.88 166 SER A C 1
ATOM 1314 O O . SER A 1 166 ? 39.491 -4.961 -21.406 1.00 60.88 166 SER A O 1
ATOM 1316 N N . MET A 1 167 ? 40.813 -5.282 -19.626 1.00 55.75 167 MET A N 1
ATOM 1317 C CA . MET A 1 167 ? 41.734 -6.187 -20.323 1.00 55.75 167 MET A CA 1
ATOM 1318 C C . MET A 1 167 ? 40.973 -7.372 -20.960 1.00 55.75 167 MET A C 1
ATOM 1320 O O . MET A 1 167 ? 41.376 -7.877 -22.001 1.00 55.75 167 MET A O 1
ATOM 1324 N N . CYS A 1 168 ? 39.805 -7.736 -20.411 1.00 59.03 168 CYS A N 1
ATOM 1325 C CA . CYS A 1 168 ? 38.895 -8.724 -20.989 1.00 59.03 168 CYS A CA 1
ATOM 1326 C C . CYS A 1 168 ? 38.263 -8.296 -22.328 1.00 59.03 168 CYS A C 1
ATOM 1328 O O . CYS A 1 168 ? 38.096 -9.147 -23.199 1.00 59.03 168 CYS A O 1
ATOM 1330 N N . ASP A 1 169 ? 37.941 -7.014 -22.531 1.00 61.81 169 ASP A N 1
ATOM 1331 C CA . ASP A 1 169 ? 37.389 -6.515 -23.803 1.00 61.81 169 ASP A CA 1
ATOM 1332 C C . ASP A 1 169 ? 38.460 -6.509 -24.898 1.00 61.81 169 ASP A C 1
ATOM 1334 O O . ASP A 1 169 ? 38.186 -6.863 -26.043 1.00 61.81 169 ASP A O 1
ATOM 1338 N N . VAL A 1 170 ? 39.705 -6.189 -24.529 1.00 69.44 170 VAL A N 1
ATOM 1339 C CA . VAL A 1 170 ? 40.857 -6.250 -25.440 1.00 69.44 170 VAL A CA 1
ATOM 1340 C C . VAL A 1 170 ? 41.148 -7.696 -25.842 1.00 69.44 170 VAL A C 1
ATOM 1342 O O . VAL A 1 170 ? 41.296 -7.977 -27.029 1.00 69.44 170 VAL A O 1
ATOM 1345 N N . CYS A 1 171 ? 41.158 -8.633 -24.888 1.00 68.12 171 CYS A N 1
ATOM 1346 C CA . CYS A 1 171 ? 41.353 -10.054 -25.183 1.00 68.12 171 CYS A CA 1
ATOM 1347 C C . CYS A 1 171 ? 40.230 -10.627 -26.058 1.00 68.12 171 CYS A C 1
ATOM 1349 O O . CYS A 1 171 ? 40.504 -11.390 -26.980 1.00 68.12 171 CYS A O 1
ATOM 1351 N N . THR A 1 172 ? 38.977 -10.239 -25.807 1.00 72.88 172 THR A N 1
ATOM 1352 C CA . THR A 1 172 ? 37.831 -10.708 -26.603 1.00 72.88 172 THR A CA 1
ATOM 1353 C C . THR A 1 172 ? 37.880 -10.148 -28.025 1.00 72.88 172 THR A C 1
ATOM 1355 O O . THR A 1 172 ? 37.641 -10.880 -28.982 1.00 72.88 172 THR A O 1
ATOM 1358 N N . ALA A 1 173 ? 38.248 -8.873 -28.186 1.00 69.25 173 ALA A N 1
ATOM 1359 C CA . ALA A 1 173 ? 38.434 -8.263 -29.499 1.00 69.25 173 ALA A CA 1
ATOM 1360 C C . ALA A 1 173 ? 39.591 -8.907 -30.278 1.00 69.25 173 ALA A C 1
ATOM 1362 O O . ALA A 1 173 ? 39.444 -9.167 -31.470 1.00 69.25 173 ALA A O 1
ATOM 1363 N N . LEU A 1 174 ? 40.709 -9.212 -29.610 1.00 69.31 174 LEU A N 1
ATOM 1364 C CA . LEU A 1 174 ? 41.853 -9.887 -30.226 1.00 69.31 174 LEU A CA 1
ATOM 1365 C C . LEU A 1 174 ? 41.513 -11.318 -30.647 1.00 69.31 174 LEU A C 1
ATOM 1367 O O . LEU A 1 174 ? 41.835 -11.693 -31.765 1.00 69.31 174 LEU A O 1
ATOM 1371 N N . TYR A 1 175 ? 40.796 -12.080 -29.817 1.00 69.00 175 TYR A N 1
ATOM 1372 C CA . TYR A 1 175 ? 40.355 -13.431 -30.174 1.00 69.00 175 TYR A CA 1
ATOM 1373 C C . TYR A 1 175 ? 39.370 -13.422 -31.353 1.00 69.00 175 TYR A C 1
ATOM 1375 O O . TYR A 1 175 ? 39.498 -14.210 -32.283 1.00 69.00 175 TYR A O 1
ATOM 1383 N N . CYS A 1 176 ? 38.419 -12.484 -31.374 1.00 67.75 176 CYS A N 1
ATOM 1384 C CA . CYS A 1 176 ? 37.510 -12.320 -32.510 1.00 67.75 176 CYS A CA 1
ATOM 1385 C C . CYS A 1 176 ? 38.236 -11.879 -33.789 1.00 67.75 176 CYS A C 1
ATOM 1387 O O . CYS A 1 176 ? 37.854 -12.313 -34.873 1.00 67.75 176 CYS A O 1
ATOM 1389 N N . ALA A 1 177 ? 39.263 -11.033 -33.686 1.00 67.06 177 ALA A N 1
ATOM 1390 C CA . ALA A 1 177 ? 40.071 -10.615 -34.830 1.00 67.06 177 ALA A CA 1
ATOM 1391 C C . ALA A 1 177 ? 40.932 -11.766 -35.371 1.00 67.06 177 ALA A C 1
ATOM 1393 O O . ALA A 1 177 ? 41.043 -11.908 -36.587 1.00 67.06 177 ALA A O 1
ATOM 1394 N N . ASP A 1 178 ? 41.465 -12.606 -34.483 1.00 62.56 178 ASP A N 1
ATOM 1395 C CA . ASP A 1 178 ? 42.233 -13.807 -34.815 1.00 62.56 178 ASP A CA 1
ATOM 1396 C C . ASP A 1 178 ? 41.347 -14.847 -35.523 1.00 62.56 178 ASP A C 1
ATOM 1398 O O . ASP A 1 178 ? 41.620 -15.239 -36.657 1.00 62.56 178 ASP A O 1
ATOM 1402 N N . CYS A 1 179 ? 40.176 -15.165 -34.955 1.00 60.22 179 CYS A N 1
ATOM 1403 C CA . CYS A 1 179 ? 39.199 -16.052 -35.596 1.00 60.22 179 CYS A CA 1
ATOM 1404 C C . CYS A 1 179 ? 38.675 -15.511 -36.942 1.00 60.22 179 CYS A C 1
ATOM 1406 O O . CYS A 1 179 ? 38.415 -16.291 -37.862 1.00 60.22 179 CYS A O 1
ATOM 1408 N N . CYS A 1 180 ? 38.509 -14.189 -37.086 1.00 57.38 180 CYS A N 1
ATOM 1409 C CA . CYS A 1 180 ? 38.112 -13.578 -38.361 1.00 57.38 180 CYS A CA 1
ATOM 1410 C C . CYS A 1 180 ? 39.242 -13.607 -39.404 1.00 57.38 180 CYS A C 1
ATOM 1412 O O . CYS A 1 180 ? 38.955 -13.763 -40.592 1.00 57.38 180 CYS A O 1
ATOM 1414 N N . CYS A 1 181 ? 40.505 -13.479 -38.984 1.00 54.44 181 CYS A N 1
ATOM 1415 C CA . CYS A 1 181 ? 41.657 -13.552 -39.887 1.00 54.44 181 CYS A CA 1
ATOM 1416 C C . CYS A 1 181 ? 41.935 -14.983 -40.365 1.00 54.44 181 CYS A C 1
ATOM 1418 O O . CYS A 1 181 ? 42.249 -15.165 -41.543 1.00 54.44 181 CYS A O 1
ATOM 1420 N N . GLU A 1 182 ? 41.729 -16.003 -39.525 1.00 54.78 182 GLU A N 1
ATOM 1421 C CA . GLU A 1 182 ? 41.860 -17.406 -39.952 1.00 54.78 182 GLU A CA 1
ATOM 1422 C C . GLU A 1 182 ? 40.795 -17.822 -40.985 1.00 54.78 182 GLU A C 1
ATOM 1424 O O . GLU A 1 182 ? 41.054 -18.673 -41.834 1.00 54.78 182 GLU A O 1
ATOM 1429 N N . CYS A 1 183 ? 39.622 -17.178 -40.999 1.00 50.31 183 CYS A N 1
ATOM 1430 C CA . CYS A 1 183 ? 38.589 -17.432 -42.012 1.00 50.31 183 CYS A CA 1
ATOM 1431 C C . CYS A 1 183 ? 38.841 -16.727 -43.362 1.00 50.31 183 CYS A C 1
ATOM 1433 O O . CYS A 1 183 ? 38.198 -17.077 -44.353 1.00 50.31 183 CYS A O 1
ATOM 1435 N N . MET A 1 184 ? 39.745 -15.741 -43.431 1.00 49.41 184 MET A N 1
ATOM 1436 C CA . MET A 1 184 ? 40.032 -14.961 -44.649 1.00 49.41 184 MET A CA 1
ATOM 1437 C C . MET A 1 184 ? 41.494 -15.037 -45.122 1.00 49.41 184 MET A C 1
ATOM 1439 O O . MET A 1 184 ? 41.883 -14.293 -46.020 1.00 49.41 184 MET A O 1
ATOM 1443 N N . GLY A 1 185 ? 42.281 -15.983 -44.596 1.00 52.78 185 GLY A N 1
ATOM 1444 C CA . GLY A 1 185 ? 43.554 -16.399 -45.197 1.00 52.78 185 GLY A CA 1
ATOM 1445 C C . GLY A 1 185 ? 44.686 -15.372 -45.113 1.00 52.78 185 GLY A C 1
ATOM 1446 O O . GLY A 1 185 ? 45.434 -15.223 -46.079 1.00 52.78 185 GLY A O 1
ATOM 1447 N N . GLY A 1 186 ? 44.814 -14.667 -43.986 1.00 55.81 186 GLY A N 1
ATOM 1448 C CA . GLY A 1 186 ? 45.926 -13.746 -43.744 1.00 55.81 186 GLY A CA 1
ATOM 1449 C C . GLY A 1 186 ? 46.446 -13.825 -42.312 1.00 55.81 186 GLY A C 1
ATOM 1450 O O . GLY A 1 186 ? 45.865 -13.247 -41.399 1.00 55.81 186 GLY A O 1
ATOM 1451 N N . ASP A 1 187 ? 47.562 -14.515 -42.127 1.00 53.38 187 ASP A N 1
ATOM 1452 C CA . ASP A 1 187 ? 48.336 -14.608 -40.895 1.00 53.38 187 ASP A CA 1
ATOM 1453 C C . ASP A 1 187 ? 49.079 -13.286 -40.617 1.00 53.38 187 ASP A C 1
ATOM 1455 O O . ASP A 1 187 ? 50.050 -12.931 -41.286 1.00 53.38 187 ASP A O 1
ATOM 1459 N N . LEU A 1 188 ? 48.623 -12.536 -39.604 1.00 53.56 188 LEU A N 1
ATOM 1460 C CA . LEU A 1 188 ? 49.304 -11.326 -39.112 1.00 53.56 188 LEU A CA 1
ATOM 1461 C C . LEU A 1 188 ? 50.426 -11.648 -38.107 1.00 53.56 188 LEU A C 1
ATOM 1463 O O . LEU A 1 188 ? 51.220 -10.773 -37.760 1.00 53.56 188 LEU A O 1
ATOM 1467 N N . ILE A 1 189 ? 50.534 -12.912 -37.684 1.00 59.75 189 ILE A N 1
ATOM 1468 C CA . ILE A 1 189 ? 51.653 -13.455 -36.913 1.00 59.75 189 ILE A CA 1
ATOM 1469 C C . ILE A 1 189 ? 51.990 -14.825 -37.504 1.00 59.75 189 ILE A C 1
ATOM 1471 O O . ILE A 1 189 ? 51.192 -15.754 -37.425 1.00 59.75 189 ILE A O 1
ATOM 1475 N N . ARG A 1 190 ? 53.187 -14.966 -38.086 1.00 48.50 190 ARG A N 1
ATOM 1476 C CA . ARG A 1 190 ? 53.721 -16.287 -38.438 1.00 48.50 190 ARG A CA 1
ATOM 1477 C C . ARG A 1 190 ? 53.857 -17.100 -37.157 1.00 48.50 190 ARG A C 1
ATOM 1479 O O . ARG A 1 190 ? 54.570 -16.669 -36.251 1.00 48.50 190 ARG A O 1
ATOM 1486 N N . CYS A 1 191 ? 53.227 -18.269 -37.102 1.00 48.72 191 CYS A N 1
ATOM 1487 C CA . CYS A 1 191 ? 53.585 -19.283 -36.121 1.00 48.72 191 CYS A CA 1
ATOM 1488 C C . CYS A 1 191 ? 55.066 -19.643 -36.328 1.00 48.72 191 CYS A C 1
ATOM 1490 O O . CYS A 1 191 ? 55.420 -20.292 -37.314 1.00 48.72 191 CYS A O 1
ATOM 1492 N N . CYS A 1 192 ? 55.920 -19.167 -35.425 1.00 43.56 192 CYS A N 1
ATOM 1493 C CA . CYS A 1 192 ? 57.212 -19.772 -35.124 1.00 43.56 192 CYS A CA 1
ATOM 1494 C C . CYS A 1 192 ? 57.042 -20.628 -33.871 1.00 43.56 192 CYS A C 1
ATOM 1496 O O . CYS A 1 192 ? 56.372 -20.140 -32.932 1.00 43.56 192 CYS A O 1
#

Sequence (192 aa):
MKDPYSILGVSPDASDEDIKKAYRALAKKYHPDNYRGNPLGELANEKMQEINQAYDEIQKIRSAGGDTGGVYTRARTLMQSGRLGEAETLLDHVSATMRTAEWYFLKGRIAQERGYFAEAAGYFDTAARMDPLNREYTHAKQTMYTNQNRYGGYRPANPDVNAQCSMCDVCTALYCADCCCECMGGDLIRCC

Secondary structure (DSSP, 8-state):
---HHHHHT--TT--HHHHHHHHHHHHHHS-GGGGTT-TTHHHHHHHHHHHHHHHHHHHHHHHHHHTHHHHHHHHHHHHHTT-HHHHHHHHHTS-GGG--HHHHHHHHHHHHHTT-HHHHHHHHHHHHHH-TT-HHHHHHHHHHHHHHHHHS------S-S-----HHHHHHHHHHHHHHHHTTT--SS---

pLDDT: mean 78.38, std 15.84, range [38.72, 94.56]

Radius of gyration: 31.5 Å; chains: 1; bounding box: 95×33×82 Å

Foldseek 3Di:
DDQLCVLLPHDPPDDPVVSVVSLVVLCVVLPLVVQVPHPCSVVSVVSNVSNVVSSVVSCCVVVLLVCVVVLLVVLVVCVVVVVLVVSVVSLVSQDPVSDALSSLQSVLVSCVVVVVLVSSLVSLVVSCVRPVPDPVSVVSNVVSVVVCVVVDDDDPDDPDDDDPCDVVNVVVVVVVVVVVCVVVPDDPDPDD